Protein AF-A0A9P7A9N9-F1 (afdb_monomer)

Radius of gyration: 26.76 Å; Cα contacts (8 Å, |Δi|>4): 217; chains: 1; bounding box: 66×66×59 Å

Sequence (198 aa):
MVIVDKYGVHRLEVRCCDCPNAMSPDIQMFQHGFFLTSFNRPKTVMFPHLVPDRYRELMKVARQWRQLKTMKWYGFGHCSDTPNAGDLALFCPACPQPGINVFLSGDESLDDWKYTWSFVMDGNFKAKHLHPIKPFDEVWLSDGLGFMVGKERYKNHLAEAADTACTGIGGVACARHSCFVSHAMVDLQKGERQAEHL

InterPro domains:
  IPR041457 CxC2-like cysteine cluster, KDZ transposase-associated [PF18803] (1-46)

Structure (mmCIF, N/CA/C/O backbone):
data_AF-A0A9P7A9N9-F1
#
_entry.id   AF-A0A9P7A9N9-F1
#
loop_
_atom_site.group_PDB
_atom_site.id
_atom_site.type_symbol
_atom_site.label_atom_id
_atom_site.label_alt_id
_atom_site.label_comp_id
_atom_site.label_asym_id
_atom_site.label_entity_id
_atom_site.label_seq_id
_atom_site.pdbx_PDB_ins_code
_atom_site.Cartn_x
_atom_site.Cartn_y
_atom_site.Cartn_z
_atom_site.occupancy
_atom_site.B_iso_or_equiv
_atom_site.auth_seq_id
_atom_site.auth_comp_id
_atom_site.auth_asym_id
_atom_site.auth_atom_id
_atom_site.pdbx_PDB_model_num
ATOM 1 N N . MET A 1 1 ? 40.131 -15.437 -18.378 1.00 69.88 1 MET A N 1
ATOM 2 C CA . MET A 1 1 ? 38.977 -14.666 -17.870 1.00 69.88 1 MET A CA 1
ATOM 3 C C . MET A 1 1 ? 39.096 -13.213 -18.318 1.00 69.88 1 MET A C 1
ATOM 5 O O . MET A 1 1 ? 40.205 -12.694 -18.374 1.00 69.88 1 MET A O 1
ATOM 9 N N . VAL A 1 2 ? 37.987 -12.564 -18.683 1.00 70.69 2 VAL A N 1
ATOM 10 C CA . VAL A 1 2 ? 37.976 -11.109 -18.916 1.00 70.69 2 VAL A CA 1
ATOM 11 C C . VAL A 1 2 ? 37.625 -10.442 -17.592 1.00 70.69 2 VAL A C 1
ATOM 13 O O . VAL A 1 2 ? 36.547 -10.698 -17.063 1.00 70.69 2 VAL A O 1
ATOM 16 N N . ILE A 1 3 ? 38.538 -9.637 -17.053 1.00 69.62 3 ILE A N 1
ATOM 17 C CA . ILE A 1 3 ? 38.330 -8.854 -15.831 1.00 69.62 3 ILE A CA 1
ATOM 18 C C . ILE A 1 3 ? 38.150 -7.407 -16.253 1.00 69.62 3 ILE A C 1
ATOM 20 O O . ILE A 1 3 ? 38.917 -6.903 -17.070 1.00 69.62 3 ILE A O 1
ATOM 24 N N . VAL A 1 4 ? 37.134 -6.743 -15.719 1.00 66.00 4 VAL A N 1
ATOM 25 C CA . VAL A 1 4 ? 36.925 -5.322 -15.977 1.00 66.00 4 VAL A CA 1
ATOM 26 C C . VAL A 1 4 ? 36.910 -4.587 -14.652 1.00 66.00 4 VAL A C 1
ATOM 28 O O . VAL A 1 4 ? 36.175 -4.971 -13.744 1.00 66.00 4 VAL A O 1
ATOM 31 N N . ASP A 1 5 ? 37.731 -3.549 -14.551 1.00 67.44 5 ASP A N 1
ATOM 32 C CA . ASP A 1 5 ? 37.810 -2.670 -13.389 1.00 67.44 5 ASP A CA 1
ATOM 33 C C . ASP A 1 5 ? 37.715 -1.194 -13.817 1.00 67.44 5 ASP A C 1
ATOM 35 O O . ASP A 1 5 ? 37.449 -0.878 -14.978 1.00 67.44 5 ASP A O 1
ATOM 39 N N . LYS A 1 6 ? 37.926 -0.267 -12.873 1.00 62.56 6 LYS A N 1
ATOM 40 C CA . LYS A 1 6 ? 37.892 1.181 -13.146 1.00 62.56 6 LYS A CA 1
ATOM 41 C C . LYS A 1 6 ? 38.995 1.671 -14.099 1.00 62.56 6 LYS A C 1
ATOM 43 O O . LYS A 1 6 ? 38.935 2.817 -14.532 1.00 62.56 6 LYS A O 1
ATOM 48 N N . TYR A 1 7 ? 39.999 0.846 -14.392 1.00 69.25 7 TYR A N 1
ATOM 49 C CA . TYR A 1 7 ? 41.138 1.183 -15.243 1.00 69.25 7 TYR A CA 1
ATOM 50 C C . TYR A 1 7 ? 41.041 0.573 -16.646 1.00 69.25 7 TYR A C 1
ATOM 52 O O . TYR A 1 7 ? 41.806 0.967 -17.525 1.00 69.25 7 TYR A O 1
ATOM 60 N N . GLY A 1 8 ? 40.102 -0.348 -16.889 1.00 64.44 8 GLY A N 1
ATOM 61 C CA . GLY A 1 8 ? 39.820 -0.865 -18.226 1.00 64.44 8 GLY A CA 1
ATOM 62 C C . GLY A 1 8 ? 39.477 -2.351 -18.266 1.00 64.44 8 GLY A C 1
ATOM 63 O O . GLY A 1 8 ? 39.100 -2.965 -17.269 1.00 64.44 8 GLY A O 1
ATOM 64 N N . VAL A 1 9 ? 39.577 -2.922 -19.471 1.00 74.19 9 VAL A N 1
ATOM 65 C CA . VAL A 1 9 ? 39.293 -4.335 -19.759 1.00 74.19 9 VAL A CA 1
ATOM 66 C C . VAL A 1 9 ? 40.604 -5.108 -19.859 1.00 74.19 9 VAL A C 1
ATOM 68 O O . VAL A 1 9 ? 41.400 -4.875 -20.767 1.00 74.19 9 VAL A O 1
ATOM 71 N N . HIS A 1 10 ? 40.784 -6.086 -18.978 1.00 74.12 10 HIS A N 1
ATOM 72 C CA . HIS A 1 10 ? 41.989 -6.902 -18.871 1.00 74.12 10 HIS A CA 1
ATOM 73 C C . HIS A 1 10 ? 41.684 -8.349 -19.252 1.00 74.12 10 HIS A C 1
ATOM 75 O O . HIS A 1 10 ? 40.704 -8.946 -18.797 1.00 74.12 10 HIS A O 1
ATOM 81 N N . ARG A 1 11 ? 42.531 -8.950 -20.089 1.00 76.62 11 ARG A N 1
ATOM 82 C CA . ARG A 1 11 ? 42.491 -10.393 -20.354 1.00 76.62 11 ARG A CA 1
ATOM 83 C C . ARG A 1 11 ? 43.544 -11.059 -19.489 1.00 76.62 11 ARG A C 1
ATOM 85 O O . ARG A 1 11 ? 44.729 -10.920 -19.759 1.00 76.62 11 ARG A O 1
ATOM 92 N N . LEU A 1 12 ? 43.094 -11.770 -18.462 1.00 77.81 12 LEU A N 1
ATOM 93 C CA . LEU A 1 12 ? 43.968 -12.450 -17.515 1.00 77.81 12 LEU A CA 1
ATOM 94 C C . LEU A 1 12 ? 43.706 -13.951 -17.562 1.00 77.81 12 LEU A C 1
ATOM 96 O O . LEU A 1 12 ? 42.556 -14.402 -17.614 1.00 77.81 12 LEU A O 1
ATOM 100 N N . GLU A 1 13 ? 44.773 -14.737 -17.563 1.00 78.50 13 GLU A N 1
ATOM 101 C CA . GLU A 1 13 ? 44.676 -16.174 -17.351 1.00 78.50 13 GLU A CA 1
ATOM 102 C C . GLU A 1 13 ? 44.435 -16.401 -15.855 1.00 78.50 13 GLU A C 1
ATOM 104 O O . GLU A 1 13 ? 45.299 -16.131 -15.027 1.00 78.50 13 GLU A O 1
ATOM 109 N N . VAL A 1 14 ? 43.223 -16.827 -15.502 1.00 78.31 14 VAL A N 1
ATOM 110 C CA . VAL A 1 14 ? 42.868 -17.171 -14.123 1.00 78.31 14 VAL A CA 1
ATOM 111 C C . VAL A 1 14 ? 42.877 -18.683 -14.045 1.00 78.31 14 VAL A C 1
ATOM 113 O O . VAL A 1 14 ? 42.114 -19.329 -14.764 1.00 78.31 14 VAL A O 1
ATOM 116 N N . ARG A 1 15 ? 43.751 -19.233 -13.202 1.00 83.56 15 ARG A N 1
ATOM 117 C CA . ARG A 1 15 ? 43.782 -20.663 -12.899 1.00 83.56 15 ARG A CA 1
ATOM 118 C C . ARG A 1 15 ? 43.017 -20.901 -11.611 1.00 83.56 15 ARG A C 1
ATOM 120 O O . ARG A 1 15 ? 43.380 -20.361 -10.570 1.00 83.56 15 ARG A O 1
ATOM 127 N N . CYS A 1 16 ? 41.948 -21.676 -11.708 1.00 84.75 16 CYS A N 1
ATOM 128 C CA . CYS A 1 16 ? 41.257 -22.193 -10.539 1.00 84.75 16 CYS A CA 1
ATOM 129 C C . CYS A 1 16 ? 42.045 -23.378 -9.965 1.00 84.75 16 CYS A C 1
ATOM 131 O O . CYS A 1 16 ? 42.883 -23.976 -10.636 1.00 84.75 16 CYS A O 1
ATOM 133 N N . CYS A 1 17 ? 41.806 -23.685 -8.698 1.00 90.69 17 CYS A N 1
ATOM 134 C CA . CYS A 1 17 ? 42.317 -24.881 -8.052 1.00 90.69 17 CYS A CA 1
ATOM 135 C C . CYS A 1 17 ? 41.627 -26.122 -8.638 1.00 90.69 17 CYS A C 1
ATOM 137 O O . CYS A 1 17 ? 40.398 -26.183 -8.643 1.00 90.69 17 CYS A O 1
ATOM 139 N N . ASP A 1 18 ? 42.424 -27.109 -9.058 1.00 89.31 18 ASP A N 1
ATOM 140 C CA . ASP A 1 18 ? 41.966 -28.381 -9.644 1.00 89.31 18 ASP A CA 1
ATOM 141 C C . ASP A 1 18 ? 42.136 -29.578 -8.682 1.00 89.31 18 ASP A C 1
ATOM 143 O O . ASP A 1 18 ? 42.174 -30.738 -9.094 1.00 89.31 18 ASP A O 1
ATOM 147 N N . CYS A 1 19 ? 42.289 -29.326 -7.378 1.00 94.69 19 CYS A N 1
ATOM 148 C CA . CYS A 1 19 ? 42.418 -30.392 -6.382 1.00 94.69 19 CYS A CA 1
ATOM 149 C C . CYS A 1 19 ? 41.142 -31.266 -6.313 1.00 94.69 19 CYS A C 1
ATOM 151 O O . CYS A 1 19 ? 40.049 -30.754 -6.547 1.00 94.69 19 CYS A O 1
ATOM 153 N N . PRO A 1 20 ? 41.227 -32.546 -5.888 1.00 89.94 20 PRO A N 1
ATOM 154 C CA . PRO A 1 20 ? 40.088 -33.480 -5.879 1.00 89.94 20 PRO A CA 1
ATOM 155 C C . PRO A 1 20 ? 38.842 -33.022 -5.099 1.00 89.94 20 PRO A C 1
ATOM 157 O O . PRO A 1 20 ? 37.742 -33.469 -5.397 1.00 89.94 20 PRO A O 1
ATOM 160 N N . ASN A 1 21 ? 39.010 -32.120 -4.125 1.00 90.31 21 ASN A N 1
ATOM 161 C CA . ASN A 1 21 ? 37.930 -31.527 -3.323 1.00 90.31 21 ASN A CA 1
ATOM 162 C C . ASN A 1 21 ? 37.789 -30.010 -3.548 1.00 90.31 21 ASN A C 1
ATOM 164 O O . ASN A 1 21 ? 37.251 -29.303 -2.694 1.00 90.31 21 ASN A O 1
ATOM 168 N N . ALA A 1 22 ? 38.334 -29.478 -4.644 1.00 89.38 22 ALA A N 1
ATOM 169 C CA . ALA A 1 22 ? 38.206 -28.062 -4.946 1.00 89.38 22 ALA A CA 1
ATOM 170 C C . ALA A 1 22 ? 36.739 -27.707 -5.228 1.00 89.38 22 ALA A C 1
ATOM 172 O O . ALA A 1 22 ? 35.998 -28.463 -5.856 1.00 89.38 22 ALA A O 1
ATOM 173 N N . MET A 1 23 ? 36.319 -26.534 -4.753 1.00 88.44 23 MET A N 1
ATOM 174 C CA . MET A 1 23 ? 35.004 -25.981 -5.083 1.00 88.44 23 MET A CA 1
ATOM 175 C C . MET A 1 23 ? 34.910 -25.702 -6.583 1.00 88.44 23 MET A C 1
ATOM 177 O O . MET A 1 23 ? 35.926 -25.568 -7.260 1.00 88.44 23 MET A O 1
ATOM 181 N N . SER A 1 24 ? 33.703 -25.585 -7.127 1.00 85.88 24 SER A N 1
ATOM 182 C CA . SER A 1 24 ? 33.549 -25.272 -8.545 1.00 85.88 24 SER A CA 1
ATOM 183 C C . SER A 1 24 ? 34.167 -23.897 -8.888 1.00 85.88 24 SER A C 1
ATOM 185 O O . SER A 1 24 ? 34.226 -23.015 -8.022 1.00 85.88 24 SER A O 1
ATOM 187 N N . PRO A 1 25 ? 34.662 -23.689 -10.126 1.00 81.94 25 PRO A N 1
ATOM 188 C CA . PRO A 1 25 ? 35.363 -22.461 -10.521 1.00 81.94 25 PRO A CA 1
ATOM 189 C C . PRO A 1 25 ? 34.607 -21.163 -10.206 1.00 81.94 25 PRO A C 1
ATOM 191 O O . PRO A 1 25 ? 35.214 -20.166 -9.825 1.00 81.94 25 PRO A O 1
ATOM 194 N N . ASP A 1 26 ? 33.282 -21.182 -10.317 1.00 75.25 26 ASP A N 1
ATOM 195 C CA . ASP A 1 26 ? 32.390 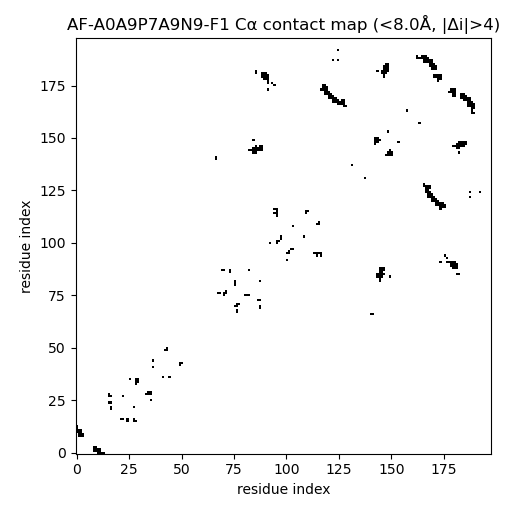-20.074 -9.986 1.00 75.25 26 ASP A CA 1
ATOM 196 C C . ASP A 1 26 ? 32.394 -19.717 -8.494 1.00 75.25 26 ASP A C 1
ATOM 198 O O . ASP A 1 26 ? 32.458 -18.536 -8.144 1.00 75.25 26 ASP A O 1
ATOM 202 N N . ILE A 1 27 ? 32.407 -20.722 -7.617 1.00 80.81 27 ILE A N 1
ATOM 203 C CA . ILE A 1 27 ? 32.489 -20.533 -6.164 1.00 80.81 27 ILE A CA 1
ATOM 204 C C . ILE A 1 27 ? 33.885 -20.045 -5.769 1.00 80.81 27 ILE A C 1
ATOM 206 O O . ILE A 1 27 ? 34.002 -19.132 -4.950 1.00 80.81 27 ILE A O 1
ATOM 210 N N . GLN A 1 28 ? 34.940 -20.599 -6.378 1.00 85.12 28 GLN A N 1
ATOM 211 C CA . GLN A 1 28 ? 36.312 -20.136 -6.150 1.00 85.12 28 GLN A CA 1
ATOM 212 C C . GLN A 1 28 ? 36.464 -18.654 -6.532 1.00 85.12 28 GLN A C 1
ATOM 214 O O . GLN A 1 28 ? 36.984 -17.858 -5.753 1.00 85.12 28 GLN A O 1
ATOM 219 N N . MET A 1 29 ? 35.953 -18.252 -7.700 1.00 79.75 29 MET A N 1
ATOM 220 C CA . MET A 1 29 ? 35.950 -16.850 -8.133 1.00 79.75 29 MET A CA 1
ATOM 221 C C . MET A 1 29 ? 35.175 -15.957 -7.158 1.00 79.75 29 MET A C 1
ATOM 223 O O . MET A 1 29 ? 35.693 -14.916 -6.748 1.00 79.75 29 MET A O 1
ATOM 227 N N . PHE A 1 30 ? 33.986 -16.386 -6.725 1.00 78.31 30 PHE A N 1
ATOM 228 C CA . PHE A 1 30 ? 33.167 -15.635 -5.774 1.00 78.31 30 PHE A CA 1
ATOM 229 C C . PHE A 1 30 ? 33.876 -15.418 -4.428 1.00 78.31 30 PHE A C 1
ATOM 231 O O . PHE A 1 30 ? 33.892 -14.299 -3.915 1.00 78.31 30 PHE A O 1
ATOM 238 N N . GLN A 1 31 ? 34.520 -16.452 -3.877 1.00 80.69 31 GLN A N 1
ATOM 239 C CA . GLN A 1 31 ? 35.291 -16.346 -2.631 1.00 80.69 31 GLN A CA 1
ATOM 240 C C . GLN A 1 31 ? 36.488 -15.399 -2.744 1.00 80.69 31 GLN A C 1
ATOM 242 O O . GLN A 1 31 ? 36.830 -14.723 -1.776 1.00 80.69 31 GLN A O 1
ATOM 247 N N . HIS A 1 32 ? 37.091 -15.304 -3.928 1.00 76.56 32 HIS A N 1
ATOM 248 C CA . HIS A 1 32 ? 38.167 -14.357 -4.216 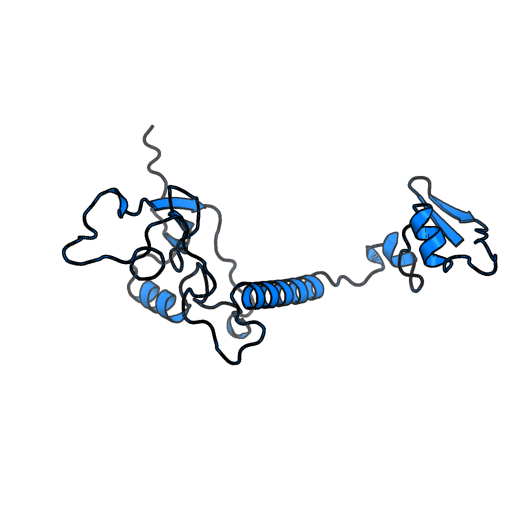1.00 76.56 32 HIS A CA 1
ATOM 249 C C . HIS A 1 32 ? 37.666 -12.946 -4.578 1.00 76.56 32 HIS A C 1
ATOM 251 O O . HIS A 1 32 ? 38.445 -12.118 -5.046 1.00 76.56 32 HIS A O 1
ATOM 257 N N . GLY A 1 33 ? 36.380 -12.648 -4.354 1.00 68.50 33 GLY A N 1
ATOM 258 C CA . GLY A 1 33 ? 35.791 -11.331 -4.607 1.00 68.50 33 GLY A CA 1
ATOM 259 C C . GLY A 1 33 ? 35.528 -11.038 -6.086 1.00 68.50 33 GLY A C 1
ATOM 260 O O . GLY A 1 33 ? 35.196 -9.904 -6.438 1.00 68.50 33 GLY A O 1
ATOM 261 N N . PHE A 1 34 ? 35.647 -12.040 -6.962 1.00 71.31 34 PHE A N 1
ATOM 262 C CA . PHE A 1 34 ? 35.255 -11.927 -8.362 1.00 71.31 34 PHE A CA 1
ATOM 263 C C . PHE A 1 34 ? 33.777 -12.280 -8.510 1.00 71.31 34 PHE A C 1
ATOM 265 O O . PHE A 1 34 ? 33.372 -13.442 -8.494 1.00 71.31 34 PHE A O 1
ATOM 272 N N . PHE A 1 35 ? 32.952 -11.252 -8.680 1.00 62.34 35 PHE A N 1
ATOM 273 C CA . PHE A 1 35 ? 31.526 -11.423 -8.915 1.00 62.34 35 PHE A CA 1
ATOM 274 C C . PHE A 1 35 ? 31.279 -11.792 -10.375 1.00 62.34 35 PHE A C 1
ATOM 276 O O . PHE A 1 35 ? 31.565 -11.017 -11.293 1.00 62.34 35 PHE A O 1
ATOM 283 N N . LEU A 1 36 ? 30.729 -12.984 -10.591 1.00 56.00 36 LEU A N 1
ATOM 284 C CA . LEU A 1 36 ? 30.343 -13.441 -11.916 1.00 56.00 36 LEU A CA 1
ATOM 285 C C . LEU A 1 36 ? 29.217 -12.569 -12.465 1.00 56.00 36 LEU A C 1
ATOM 287 O O . LEU A 1 36 ? 28.065 -12.646 -12.041 1.00 56.00 36 LEU A O 1
ATOM 291 N N . THR A 1 37 ? 29.551 -11.750 -13.454 1.00 56.47 37 THR A N 1
ATOM 292 C CA . THR A 1 37 ? 28.556 -11.188 -14.365 1.00 56.47 37 THR A CA 1
ATOM 293 C C . THR A 1 37 ? 28.289 -12.205 -15.472 1.00 56.47 37 THR A C 1
ATOM 295 O O . THR A 1 37 ? 29.177 -12.970 -15.842 1.00 56.47 37 THR A O 1
ATOM 298 N N . SER A 1 38 ? 27.042 -12.284 -15.955 1.00 52.91 38 SER A N 1
ATOM 299 C CA . SER A 1 38 ? 26.575 -13.414 -16.773 1.00 52.91 38 SER A CA 1
ATOM 300 C C . SER A 1 38 ? 27.543 -13.770 -17.914 1.00 52.91 38 SER A C 1
ATOM 302 O O . SER A 1 38 ? 27.826 -12.932 -18.775 1.00 52.91 38 SER A O 1
ATOM 304 N N . PHE A 1 39 ? 27.986 -15.029 -17.958 1.00 50.88 39 PHE A N 1
ATOM 305 C CA . PHE A 1 39 ? 28.943 -15.550 -18.944 1.00 50.88 39 PHE A CA 1
ATOM 306 C C . PHE A 1 39 ? 28.489 -15.405 -20.404 1.00 50.88 39 PHE A C 1
ATOM 308 O O . PHE A 1 39 ? 29.312 -15.395 -21.315 1.00 50.88 39 PHE A O 1
ATOM 315 N N . ASN A 1 40 ? 27.182 -15.263 -20.642 1.00 50.56 40 ASN A N 1
ATOM 316 C CA . ASN A 1 40 ? 26.621 -15.296 -21.989 1.00 50.56 40 ASN A CA 1
ATOM 317 C C . ASN A 1 40 ? 26.806 -13.987 -22.771 1.00 50.56 40 ASN A C 1
ATOM 319 O O . ASN A 1 40 ? 26.859 -14.031 -24.000 1.00 50.56 40 ASN A O 1
ATOM 323 N N . ARG A 1 41 ? 26.876 -12.816 -22.110 1.00 51.91 41 ARG A N 1
ATOM 324 C CA . ARG A 1 41 ? 26.954 -11.504 -22.795 1.00 51.91 41 ARG A CA 1
ATOM 325 C C . ARG A 1 41 ? 27.692 -10.425 -21.978 1.00 51.91 41 ARG A C 1
ATOM 327 O O . ARG A 1 41 ? 27.077 -9.449 -21.566 1.00 51.91 41 ARG A O 1
ATOM 334 N N . PRO A 1 42 ? 29.023 -10.497 -21.820 1.00 50.16 42 PRO A N 1
ATOM 335 C CA . PRO A 1 42 ? 29.798 -9.517 -21.041 1.00 50.16 42 PRO A CA 1
ATOM 336 C C . PRO A 1 42 ? 29.697 -8.061 -21.550 1.00 50.16 42 PRO A C 1
ATOM 338 O O . PRO A 1 42 ? 29.943 -7.122 -20.797 1.00 50.16 42 PRO A O 1
ATOM 341 N N . LYS A 1 43 ? 29.279 -7.842 -22.810 1.00 44.09 43 LYS A N 1
ATOM 342 C CA . LYS A 1 43 ? 29.046 -6.499 -23.380 1.00 44.09 43 LYS A CA 1
ATOM 343 C C . LYS A 1 43 ? 27.924 -5.718 -22.680 1.00 44.09 43 LYS A C 1
ATOM 345 O O . LYS A 1 43 ? 27.934 -4.494 -22.734 1.00 44.09 43 LYS A O 1
ATOM 350 N N . THR A 1 44 ? 26.975 -6.388 -22.024 1.00 51.25 44 THR A N 1
ATOM 351 C CA . THR A 1 44 ? 25.804 -5.729 -21.418 1.00 51.25 44 THR A CA 1
ATOM 352 C C . THR A 1 44 ? 26.121 -4.994 -20.116 1.00 51.25 44 THR A C 1
ATOM 354 O O . THR A 1 44 ? 25.339 -4.150 -19.697 1.00 51.25 44 THR A O 1
ATOM 357 N N . VAL A 1 45 ? 27.257 -5.298 -19.478 1.00 52.97 45 VAL A N 1
ATOM 358 C CA . VAL A 1 45 ? 27.700 -4.645 -18.232 1.00 52.97 45 VAL A CA 1
ATOM 359 C C . VAL A 1 45 ? 28.376 -3.301 -18.517 1.00 52.97 45 VAL A C 1
ATOM 361 O O . VAL A 1 45 ? 28.213 -2.356 -17.757 1.00 52.97 45 VAL A O 1
ATOM 364 N N . MET A 1 46 ? 29.113 -3.208 -19.628 1.00 48.75 46 MET A N 1
ATOM 365 C CA . MET A 1 46 ? 29.941 -2.039 -19.965 1.00 48.75 46 MET A CA 1
ATOM 366 C C . MET A 1 46 ? 29.278 -1.083 -20.956 1.00 48.75 46 MET A C 1
ATOM 368 O O . MET A 1 46 ? 29.638 0.087 -21.031 1.00 48.75 46 MET A O 1
ATOM 372 N N . PHE A 1 47 ? 28.290 -1.567 -21.707 1.00 61.50 47 PHE A N 1
ATOM 373 C CA . PHE A 1 47 ? 27.587 -0.782 -22.713 1.00 61.50 47 PHE A CA 1
ATOM 374 C C . PHE A 1 47 ? 26.075 -0.904 -22.493 1.00 61.50 47 PHE A C 1
ATOM 376 O O . PHE A 1 47 ? 25.404 -1.626 -23.232 1.00 61.50 47 PHE A O 1
ATOM 383 N N . PRO A 1 48 ? 25.512 -0.214 -21.481 1.00 59.53 48 PRO A N 1
ATOM 384 C CA . PRO A 1 48 ? 24.078 -0.276 -21.188 1.00 59.53 48 PRO A CA 1
ATOM 385 C C . PRO A 1 48 ? 23.206 0.126 -22.389 1.00 59.53 48 PRO A C 1
ATOM 387 O O . PRO A 1 48 ? 22.101 -0.378 -22.530 1.00 59.53 48 PRO A O 1
ATOM 390 N N . HIS A 1 49 ? 23.729 0.942 -23.311 1.00 67.06 49 HIS A N 1
ATOM 391 C CA . HIS A 1 49 ? 23.066 1.310 -24.568 1.00 67.06 49 HIS A CA 1
ATOM 392 C C . HIS A 1 49 ? 22.989 0.176 -25.610 1.00 67.06 49 HIS A C 1
ATOM 394 O O . HIS A 1 49 ? 22.200 0.265 -26.545 1.00 67.06 49 HIS A O 1
ATOM 400 N N . LEU A 1 50 ? 23.805 -0.879 -25.485 1.00 65.69 50 LEU A N 1
ATOM 401 C CA . LEU A 1 50 ? 23.735 -2.075 -26.338 1.00 65.69 50 LEU A CA 1
ATOM 402 C C . LEU A 1 50 ? 22.743 -3.115 -25.802 1.00 65.69 50 LEU A C 1
ATOM 404 O O . LEU A 1 50 ? 22.489 -4.127 -26.459 1.00 65.69 50 LEU A O 1
ATOM 408 N N . VAL A 1 51 ? 22.206 -2.895 -24.601 1.00 68.38 51 VAL A N 1
ATOM 409 C CA . VAL A 1 51 ? 21.160 -3.728 -24.016 1.00 68.38 51 VAL A CA 1
ATOM 410 C C . VAL A 1 51 ? 19.818 -3.122 -24.407 1.00 68.38 51 VAL A C 1
ATOM 412 O O . VAL A 1 51 ? 19.623 -1.925 -24.199 1.00 68.38 51 VAL A O 1
ATOM 415 N N . PRO A 1 52 ? 18.873 -3.908 -24.951 1.00 77.06 52 PRO A N 1
ATOM 416 C CA . PRO A 1 52 ? 17.507 -3.433 -25.100 1.00 77.06 52 PRO A CA 1
ATOM 417 C C . PRO A 1 52 ? 16.993 -2.923 -23.751 1.00 77.06 52 PRO A C 1
ATOM 419 O O . PRO A 1 52 ? 17.131 -3.620 -22.744 1.00 77.06 52 PRO A O 1
ATOM 422 N N . ASP A 1 53 ? 16.410 -1.726 -23.722 1.00 79.12 53 ASP A N 1
ATOM 423 C CA . ASP A 1 53 ? 15.783 -1.212 -22.508 1.00 79.12 53 ASP A CA 1
ATOM 424 C C . ASP A 1 53 ? 14.602 -2.118 -22.130 1.00 79.12 53 ASP A C 1
ATOM 426 O O . ASP A 1 53 ? 13.624 -2.244 -22.869 1.00 79.12 53 ASP A O 1
ATOM 430 N N . ARG A 1 54 ? 14.728 -2.788 -20.980 1.00 82.94 54 ARG A N 1
ATOM 431 C CA . ARG A 1 54 ? 13.704 -3.667 -20.393 1.00 82.94 54 ARG A CA 1
ATOM 432 C C . ARG A 1 54 ? 13.140 -3.105 -19.094 1.00 82.94 54 ARG A C 1
ATOM 434 O O . ARG A 1 54 ? 12.540 -3.842 -18.308 1.00 82.94 54 ARG A O 1
ATOM 441 N N . TYR A 1 55 ? 13.347 -1.815 -18.831 1.00 82.00 55 TYR A N 1
ATOM 442 C CA . TYR A 1 55 ? 12.901 -1.161 -17.606 1.00 82.00 55 TYR A CA 1
ATOM 443 C C . TYR A 1 55 ? 11.391 -1.315 -17.402 1.00 82.00 55 TYR A C 1
ATOM 445 O O . TYR A 1 55 ? 10.937 -1.602 -16.296 1.00 82.00 55 TYR A O 1
ATOM 453 N N . ARG A 1 56 ? 10.593 -1.196 -18.472 1.00 85.25 56 ARG A N 1
ATOM 454 C CA . ARG A 1 56 ? 9.129 -1.341 -18.395 1.00 85.25 56 ARG A CA 1
ATOM 455 C C . ARG A 1 56 ? 8.714 -2.748 -17.975 1.00 85.25 56 ARG A C 1
ATOM 457 O O . ARG A 1 56 ? 7.828 -2.898 -17.135 1.00 85.25 56 ARG A O 1
ATOM 464 N N . GLU A 1 57 ? 9.338 -3.770 -18.540 1.00 89.62 57 GLU A N 1
ATOM 465 C CA . GLU A 1 57 ? 9.103 -5.173 -18.213 1.00 89.62 57 GLU A CA 1
ATOM 466 C C . GLU A 1 57 ? 9.542 -5.472 -16.781 1.00 89.62 57 GLU A C 1
ATOM 468 O O . GLU A 1 57 ? 8.780 -6.077 -16.027 1.00 89.62 57 GLU A O 1
ATOM 473 N N . LEU A 1 58 ? 10.711 -4.969 -16.374 1.00 89.19 58 LEU A N 1
ATOM 474 C CA . LEU A 1 58 ? 11.197 -5.092 -15.003 1.00 89.19 58 LEU A CA 1
ATOM 475 C C . LEU A 1 58 ? 10.233 -4.434 -14.009 1.00 89.19 58 LEU A C 1
ATOM 477 O O . LEU A 1 58 ? 9.893 -5.039 -12.996 1.00 89.19 58 LEU A O 1
ATOM 481 N N . MET A 1 59 ? 9.731 -3.235 -14.312 1.00 89.62 59 MET A N 1
ATOM 482 C CA . MET A 1 59 ? 8.757 -2.544 -13.466 1.00 89.62 59 MET A CA 1
ATOM 483 C C . MET A 1 59 ? 7.425 -3.296 -13.377 1.00 89.62 59 MET A C 1
ATOM 485 O O . MET A 1 59 ? 6.826 -3.331 -12.301 1.00 89.62 59 MET A O 1
ATOM 489 N N . LYS A 1 60 ? 6.965 -3.937 -14.461 1.00 90.94 60 LYS A N 1
ATOM 490 C CA . LYS A 1 60 ? 5.774 -4.806 -14.432 1.00 90.94 60 LYS A CA 1
ATOM 491 C C . LYS A 1 60 ? 5.985 -6.019 -13.525 1.00 90.94 60 LYS A C 1
ATOM 493 O O . LYS A 1 60 ? 5.160 -6.259 -12.645 1.00 90.94 60 LYS A O 1
ATOM 498 N N . VAL A 1 61 ? 7.096 -6.738 -13.693 1.00 94.62 61 VAL A N 1
ATOM 499 C CA . VAL A 1 61 ? 7.428 -7.914 -12.869 1.00 94.62 61 VAL A CA 1
ATOM 500 C C . VAL A 1 61 ? 7.614 -7.515 -11.405 1.00 94.62 61 VAL A C 1
ATOM 502 O O . VAL A 1 61 ? 7.068 -8.168 -10.522 1.00 94.62 61 VAL A O 1
ATOM 505 N N . ALA A 1 62 ? 8.297 -6.402 -11.129 1.00 94.88 62 ALA A N 1
ATOM 506 C CA . ALA A 1 62 ? 8.479 -5.894 -9.773 1.00 94.88 62 ALA A CA 1
ATOM 507 C C . ALA A 1 62 ? 7.142 -5.546 -9.097 1.00 94.88 62 ALA A C 1
ATOM 509 O O . ALA A 1 62 ? 6.970 -5.829 -7.912 1.00 94.88 62 ALA A O 1
ATOM 510 N N . ARG A 1 63 ? 6.181 -4.963 -9.830 1.00 93.50 63 ARG A N 1
ATOM 511 C CA . ARG A 1 63 ? 4.826 -4.695 -9.313 1.00 93.50 63 ARG A CA 1
ATOM 512 C C . ARG A 1 63 ? 4.081 -5.987 -8.971 1.00 93.50 63 ARG A C 1
ATOM 514 O O . ARG A 1 63 ? 3.565 -6.098 -7.863 1.00 93.50 63 ARG A O 1
ATOM 521 N N . GLN A 1 64 ? 4.073 -6.967 -9.877 1.00 93.75 64 GLN A N 1
ATOM 522 C CA . GLN A 1 64 ? 3.438 -8.272 -9.637 1.00 93.75 64 GLN A CA 1
ATOM 523 C C . GLN A 1 64 ? 4.090 -9.009 -8.461 1.00 93.75 64 GLN A C 1
ATOM 525 O O . GLN A 1 64 ? 3.397 -9.518 -7.586 1.00 93.75 64 GLN A O 1
ATOM 530 N N . TRP A 1 65 ? 5.421 -8.994 -8.382 1.00 94.94 65 TRP A N 1
ATOM 531 C CA . TRP A 1 65 ? 6.164 -9.568 -7.264 1.00 94.94 65 TRP A CA 1
ATOM 532 C C . TRP A 1 65 ? 5.784 -8.926 -5.928 1.00 94.94 65 TRP A C 1
ATOM 534 O O . TRP A 1 65 ? 5.516 -9.643 -4.966 1.00 94.94 65 TRP A O 1
ATOM 544 N N . ARG A 1 66 ? 5.711 -7.588 -5.856 1.00 94.94 66 ARG A N 1
ATOM 545 C CA . ARG A 1 66 ? 5.264 -6.889 -4.638 1.00 94.94 66 ARG A CA 1
ATOM 546 C C . ARG A 1 66 ? 3.846 -7.293 -4.249 1.00 94.94 66 ARG A C 1
ATOM 548 O O . ARG A 1 66 ? 3.633 -7.577 -3.080 1.00 94.94 66 ARG A O 1
ATOM 555 N N . GLN A 1 67 ? 2.924 -7.398 -5.209 1.00 92.50 67 GLN A N 1
ATOM 556 C CA . GLN A 1 67 ? 1.563 -7.866 -4.936 1.00 92.50 67 GLN A CA 1
ATOM 557 C C . GLN A 1 67 ? 1.565 -9.274 -4.332 1.00 92.50 67 GLN A C 1
ATOM 559 O O . GLN A 1 67 ? 0.964 -9.491 -3.285 1.00 92.50 67 GLN A O 1
ATOM 564 N N . LEU A 1 68 ? 2.284 -10.220 -4.942 1.00 92.94 68 LEU A N 1
ATOM 565 C CA . LEU A 1 68 ? 2.388 -11.593 -4.434 1.00 92.94 68 LEU A CA 1
ATOM 566 C C . LEU A 1 68 ? 3.022 -11.641 -3.040 1.00 92.94 68 LEU A C 1
ATOM 568 O O . LEU A 1 68 ? 2.588 -12.409 -2.182 1.00 92.94 68 LEU A O 1
ATOM 572 N N . LYS A 1 69 ? 4.035 -10.805 -2.790 1.00 94.56 69 LYS A N 1
ATOM 573 C CA . LYS A 1 69 ? 4.656 -10.667 -1.469 1.00 94.56 69 LYS A CA 1
ATOM 574 C C . LYS A 1 69 ? 3.674 -10.128 -0.435 1.00 94.56 69 LYS A C 1
ATOM 576 O O . LYS A 1 69 ? 3.650 -10.682 0.660 1.00 94.56 69 LYS A O 1
ATOM 581 N N . THR A 1 70 ? 2.876 -9.118 -0.780 1.00 93.06 70 THR A N 1
ATOM 582 C CA . THR A 1 70 ? 1.803 -8.599 0.077 1.00 93.06 70 THR A CA 1
ATOM 583 C C . THR A 1 70 ? 0.791 -9.701 0.373 1.00 93.06 70 THR A C 1
ATOM 585 O O . THR A 1 70 ? 0.623 -10.054 1.532 1.00 93.06 70 THR A O 1
ATOM 588 N N . MET A 1 71 ? 0.218 -10.341 -0.649 1.00 92.94 71 MET A N 1
ATOM 589 C CA . MET A 1 71 ? -0.742 -11.442 -0.475 1.00 92.94 71 MET A CA 1
ATOM 590 C C . MET A 1 71 ? -0.187 -12.543 0.434 1.00 92.94 71 MET A C 1
ATOM 592 O O . MET A 1 71 ? -0.852 -12.962 1.374 1.00 92.94 71 MET A O 1
ATOM 596 N N . LYS A 1 72 ? 1.068 -12.962 0.221 1.00 93.56 72 LYS A N 1
ATOM 597 C CA . LYS A 1 72 ? 1.736 -13.945 1.085 1.00 93.56 72 LYS A CA 1
ATOM 598 C C . LYS A 1 72 ? 1.864 -13.462 2.531 1.00 93.56 72 LYS A C 1
ATOM 600 O O . LYS A 1 72 ? 1.658 -14.254 3.442 1.00 93.56 72 LYS A O 1
ATOM 605 N N . TRP A 1 73 ? 2.253 -12.207 2.742 1.00 92.62 73 TRP A N 1
ATOM 606 C CA . TRP A 1 73 ? 2.487 -11.662 4.081 1.00 92.62 73 TRP A CA 1
ATOM 607 C C . TRP A 1 73 ? 1.197 -11.559 4.902 1.00 92.62 73 TRP A C 1
ATOM 609 O O . TRP A 1 73 ? 1.223 -11.825 6.097 1.00 92.62 73 TRP A O 1
ATOM 619 N N . TYR A 1 74 ? 0.077 -11.279 4.237 1.00 92.19 74 TYR A N 1
ATOM 620 C CA . TYR A 1 74 ? -1.260 -11.235 4.833 1.00 92.19 74 TYR A CA 1
ATOM 621 C C . TYR A 1 74 ? -1.973 -12.598 4.871 1.00 92.19 74 TYR A C 1
ATOM 623 O O . TYR A 1 74 ? -3.134 -12.677 5.247 1.00 92.19 74 TYR A O 1
ATOM 631 N N . GLY A 1 75 ? -1.296 -13.683 4.484 1.00 92.69 75 GLY A N 1
ATOM 632 C CA . GLY A 1 75 ? -1.846 -15.038 4.559 1.00 92.69 75 GLY A CA 1
ATOM 633 C C . GLY A 1 75 ? -2.657 -15.490 3.342 1.00 92.69 75 GLY A C 1
ATOM 634 O O . GLY A 1 75 ? -2.991 -16.659 3.261 1.00 92.69 75 GLY A O 1
ATOM 635 N N . PHE A 1 76 ? -2.876 -14.649 2.332 1.00 92.69 76 PHE A N 1
ATOM 636 C CA . PHE A 1 76 ? -3.632 -14.985 1.112 1.00 92.69 76 PHE A CA 1
ATOM 637 C C . PHE A 1 76 ? -2.788 -15.640 0.001 1.00 92.69 76 PHE A C 1
ATOM 639 O O . PHE A 1 76 ? -3.219 -15.754 -1.142 1.00 92.69 76 PHE A O 1
ATOM 646 N N . GLY A 1 77 ? -1.543 -16.034 0.287 1.00 87.38 77 GLY A N 1
ATOM 647 C CA . GLY A 1 77 ? -0.630 -16.590 -0.724 1.00 87.38 77 GLY A CA 1
ATOM 648 C C . GLY A 1 77 ? -0.859 -18.067 -1.073 1.00 87.38 77 GLY A C 1
ATOM 649 O O . GLY A 1 77 ? -0.402 -18.513 -2.123 1.00 87.38 77 GLY A O 1
ATOM 650 N N . HIS A 1 78 ? -1.516 -18.826 -0.190 1.00 84.44 78 HIS A N 1
ATOM 651 C CA . HIS A 1 78 ? -1.708 -20.281 -0.314 1.00 84.44 78 HIS A CA 1
ATOM 652 C C . HIS A 1 78 ? -3.160 -20.729 -0.075 1.00 84.44 78 HIS A C 1
ATOM 654 O O . HIS A 1 78 ? -3.441 -21.924 -0.104 1.00 84.44 78 HIS A O 1
ATOM 660 N N . CYS A 1 79 ? -4.066 -19.781 0.160 1.00 80.75 79 CYS A N 1
ATOM 661 C CA . CYS A 1 79 ? -5.480 -20.023 0.427 1.00 80.75 79 CYS A CA 1
ATOM 662 C C . CYS A 1 79 ? -6.284 -19.792 -0.857 1.00 80.75 79 CYS A C 1
ATOM 664 O O . CYS A 1 79 ? -5.885 -18.989 -1.699 1.00 80.75 79 CYS A O 1
ATOM 666 N N . SER A 1 80 ? -7.431 -20.456 -0.996 1.00 84.19 80 SER A N 1
ATOM 667 C CA . SER A 1 80 ? -8.427 -20.105 -2.022 1.00 84.19 80 SER A CA 1
ATOM 668 C C . SER A 1 80 ? -9.171 -18.806 -1.704 1.00 84.19 80 SER A C 1
ATOM 670 O O . SER A 1 80 ? -9.888 -18.289 -2.557 1.00 84.19 80 SER A O 1
ATOM 672 N N . ASP A 1 81 ? -9.019 -18.304 -0.480 1.00 87.56 81 ASP A N 1
ATOM 673 C CA . ASP A 1 81 ? -9.714 -17.124 0.008 1.00 87.56 81 ASP A CA 1
ATOM 674 C C . ASP A 1 81 ? -9.183 -15.854 -0.650 1.00 87.56 81 ASP A C 1
ATOM 676 O O . ASP A 1 81 ? -7.979 -15.674 -0.861 1.00 87.56 81 ASP A O 1
ATOM 680 N N . THR A 1 82 ? -10.101 -14.942 -0.941 1.00 88.94 82 THR A N 1
ATOM 681 C CA . THR A 1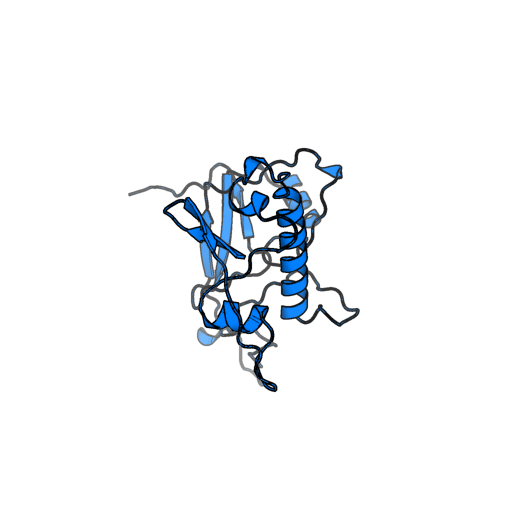 82 ? -9.788 -13.611 -1.452 1.00 88.94 82 THR A CA 1
ATOM 682 C C . THR A 1 82 ? -9.876 -12.585 -0.325 1.00 88.94 82 THR A C 1
ATOM 684 O O . THR A 1 82 ? -10.838 -12.639 0.443 1.00 88.94 82 THR A O 1
ATOM 687 N N . PRO A 1 83 ? -8.929 -11.636 -0.231 1.00 93.38 83 PRO A N 1
ATOM 688 C CA . PRO A 1 83 ? -8.979 -10.571 0.766 1.00 93.38 83 PRO A CA 1
ATOM 689 C C . PRO A 1 83 ? -10.222 -9.701 0.580 1.00 93.38 83 PRO A C 1
ATOM 691 O O . PRO A 1 83 ? -10.589 -9.359 -0.549 1.00 93.38 83 PRO A O 1
ATOM 694 N N . ASN A 1 84 ? -10.832 -9.304 1.692 1.00 92.31 84 ASN A N 1
ATOM 695 C CA . ASN A 1 84 ? -11.880 -8.295 1.715 1.00 92.31 84 ASN A CA 1
ATOM 696 C C . ASN A 1 84 ? -11.277 -6.886 1.640 1.00 92.31 84 ASN A C 1
ATOM 698 O O . ASN A 1 84 ? -10.059 -6.675 1.622 1.00 92.31 84 ASN A O 1
ATOM 702 N N . ALA A 1 85 ? -12.155 -5.887 1.586 1.00 92.56 85 ALA A N 1
ATOM 703 C CA . ALA A 1 85 ? -11.748 -4.495 1.555 1.00 92.56 85 ALA A CA 1
ATOM 704 C C . ALA A 1 85 ? -10.955 -4.133 2.824 1.00 92.56 85 ALA A C 1
ATOM 706 O O . ALA A 1 85 ? -11.493 -4.163 3.925 1.00 92.56 85 ALA A O 1
ATOM 707 N N . GLY A 1 86 ? -9.699 -3.720 2.647 1.00 92.69 86 GLY A N 1
ATOM 708 C CA . GLY A 1 86 ? -8.810 -3.292 3.731 1.00 92.69 86 GLY A CA 1
ATOM 709 C C . GLY A 1 86 ? -7.980 -4.415 4.360 1.00 92.69 86 GLY A C 1
ATOM 710 O O . GLY A 1 86 ? -7.062 -4.111 5.117 1.00 92.69 86 GLY A O 1
ATOM 711 N N . ASP A 1 87 ? -8.212 -5.681 3.999 1.00 92.38 87 ASP A N 1
ATOM 712 C CA . ASP A 1 87 ? -7.526 -6.836 4.603 1.00 92.38 87 ASP A CA 1
ATOM 713 C C . ASP A 1 87 ? -6.011 -6.862 4.334 1.00 92.38 87 ASP A C 1
ATOM 715 O O . ASP A 1 87 ? -5.264 -7.507 5.064 1.00 92.38 87 ASP A O 1
ATOM 719 N N . LEU A 1 88 ? -5.527 -6.148 3.310 1.00 93.31 88 LEU A N 1
ATOM 720 C CA . LEU A 1 88 ? -4.099 -5.978 3.006 1.00 93.31 88 LEU A CA 1
ATOM 721 C C . LEU A 1 88 ? -3.486 -4.731 3.672 1.00 93.31 88 LEU A C 1
ATOM 723 O O . LEU A 1 88 ? -2.430 -4.250 3.239 1.00 93.31 88 LEU A O 1
ATOM 727 N N . ALA A 1 89 ? -4.133 -4.194 4.708 1.00 92.06 89 ALA A N 1
ATOM 728 C CA . ALA A 1 89 ? -3.634 -3.115 5.551 1.00 92.06 89 ALA A CA 1
ATOM 729 C C . ALA A 1 89 ? -3.802 -3.472 7.038 1.00 92.06 89 ALA A C 1
ATOM 731 O O . ALA A 1 89 ? -4.885 -3.354 7.602 1.00 92.06 89 ALA A O 1
ATOM 732 N N . LEU A 1 90 ? -2.710 -3.875 7.700 1.00 84.75 90 LEU A N 1
ATOM 733 C CA . LEU A 1 90 ? -2.724 -4.080 9.149 1.00 84.75 90 LEU A CA 1
ATOM 734 C C . LEU A 1 90 ? -2.887 -2.735 9.857 1.00 84.75 90 LEU A C 1
ATOM 736 O O . LEU A 1 90 ? -1.981 -1.895 9.830 1.00 84.75 90 LEU A O 1
ATOM 740 N N . PHE A 1 91 ? -4.017 -2.557 10.539 1.00 85.75 91 PHE A N 1
ATOM 741 C CA . PHE A 1 91 ? -4.151 -1.472 11.498 1.00 85.75 91 PHE A CA 1
ATOM 742 C C . PHE A 1 91 ? -3.283 -1.733 12.742 1.00 85.75 91 PHE A C 1
ATOM 744 O O . PHE A 1 91 ? -2.817 -2.848 12.981 1.00 85.75 91 PHE A O 1
ATOM 751 N N . CYS A 1 92 ? -3.018 -0.682 13.523 1.00 91.62 92 CYS A N 1
ATOM 752 C CA . CYS A 1 92 ? -2.022 -0.695 14.589 1.00 91.62 92 CYS A CA 1
ATOM 753 C C . CYS A 1 92 ? -2.243 -1.842 15.603 1.00 91.62 92 CYS A C 1
ATOM 755 O O . CYS A 1 92 ? -3.174 -1.754 16.408 1.00 91.62 92 CYS A O 1
ATOM 757 N N . PRO A 1 93 ? -1.362 -2.864 15.659 1.00 89.94 93 PRO A N 1
ATOM 758 C CA . PRO A 1 93 ? -1.570 -4.042 16.509 1.00 89.94 93 PRO A CA 1
ATOM 759 C C . PRO A 1 93 ? -1.441 -3.736 18.005 1.00 89.94 93 PRO A C 1
ATOM 761 O O . PRO A 1 93 ? -1.948 -4.486 18.832 1.00 89.94 93 PRO A O 1
ATOM 764 N N . ALA A 1 94 ? -0.769 -2.637 18.354 1.00 90.75 94 ALA A N 1
ATOM 765 C CA . ALA A 1 94 ? -0.636 -2.159 19.727 1.00 90.75 94 ALA A CA 1
ATOM 766 C C . ALA A 1 94 ? -1.796 -1.248 20.156 1.00 90.75 94 ALA A C 1
ATOM 768 O O . ALA A 1 94 ? -1.968 -0.996 21.347 1.00 90.75 94 ALA A O 1
ATOM 769 N N . CYS A 1 95 ? -2.580 -0.719 19.209 1.00 91.88 95 CYS A N 1
ATOM 770 C CA . CYS A 1 95 ? -3.764 0.042 19.575 1.00 91.88 95 CYS A CA 1
ATOM 771 C C . CYS A 1 95 ? -4.880 -0.896 20.045 1.00 91.88 95 CYS A C 1
ATOM 773 O O . CYS A 1 95 ? -4.968 -2.026 19.561 1.00 91.88 95 CYS A O 1
ATOM 775 N N . PRO A 1 96 ? -5.756 -0.415 20.938 1.00 91.38 96 PRO A N 1
ATOM 776 C CA . PRO A 1 96 ? -6.957 -1.136 21.341 1.00 91.38 96 PRO A CA 1
ATOM 777 C C . PRO A 1 96 ? -7.804 -1.519 20.127 1.00 91.38 96 PRO A C 1
ATOM 779 O O . PRO A 1 96 ? -8.160 -0.647 19.355 1.00 91.38 96 PRO A O 1
ATOM 782 N N . GLN A 1 97 ? -8.124 -2.786 19.921 1.00 89.50 97 GLN A N 1
ATOM 783 C CA . GLN A 1 97 ? -8.976 -3.260 18.832 1.00 89.50 97 GLN A CA 1
ATOM 784 C C . GLN A 1 97 ? -10.010 -4.222 19.428 1.00 89.50 97 GLN A C 1
ATOM 786 O O . GLN A 1 97 ? -9.693 -5.397 19.666 1.00 89.50 97 GLN A O 1
ATOM 791 N N . PRO A 1 98 ? -11.227 -3.725 19.720 1.00 88.31 98 PRO A N 1
ATOM 792 C CA . PRO A 1 98 ? -12.302 -4.538 20.279 1.00 88.31 98 PRO A CA 1
ATOM 793 C C . PRO A 1 98 ? -12.552 -5.798 19.444 1.00 88.31 98 PRO A C 1
ATOM 795 O O . PRO A 1 98 ? -12.687 -5.725 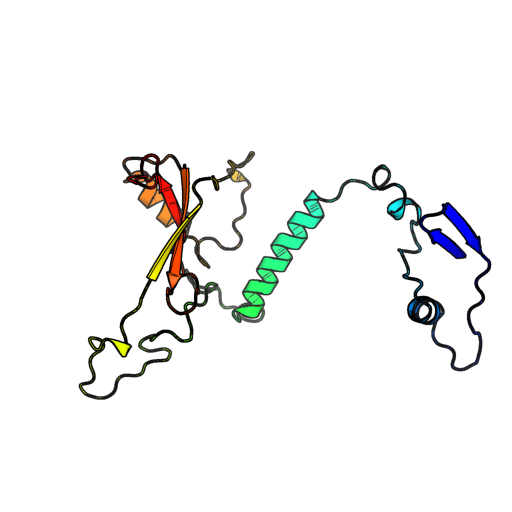18.224 1.00 88.31 98 PRO A O 1
ATOM 798 N N . GLY A 1 99 ? -12.572 -6.958 20.101 1.00 87.69 99 GLY A N 1
ATOM 799 C CA . GLY A 1 99 ? -12.757 -8.265 19.461 1.00 87.69 99 GLY A CA 1
ATOM 800 C C . GLY A 1 99 ? -11.503 -8.865 18.810 1.00 87.69 99 GLY A C 1
ATOM 801 O O . GLY A 1 99 ? -11.553 -10.017 18.389 1.00 87.69 99 GLY A O 1
ATOM 802 N N . ILE A 1 100 ? -10.385 -8.131 18.749 1.00 89.38 100 ILE A N 1
ATOM 803 C CA . ILE A 1 100 ? -9.112 -8.610 18.180 1.00 89.38 100 ILE A CA 1
ATOM 804 C C . ILE A 1 100 ? -8.054 -8.767 19.273 1.00 89.38 100 ILE A C 1
ATOM 806 O O . ILE A 1 100 ? -7.517 -9.853 19.468 1.00 89.38 100 ILE A O 1
ATOM 810 N N . ASN A 1 101 ? -7.736 -7.680 19.977 1.00 90.56 101 ASN A N 1
ATOM 811 C CA . ASN A 1 101 ? -6.763 -7.675 21.076 1.00 90.56 101 ASN A CA 1
ATOM 812 C C . ASN A 1 101 ? -7.322 -7.037 22.362 1.00 90.56 101 ASN A C 1
ATOM 814 O O . ASN A 1 101 ? -6.629 -7.001 23.376 1.00 90.56 101 ASN A O 1
ATOM 818 N N . VAL A 1 102 ? -8.568 -6.553 22.328 1.00 90.00 102 VAL A N 1
ATOM 819 C CA . VAL A 1 102 ? -9.326 -6.109 23.500 1.00 90.00 102 VAL A CA 1
ATOM 820 C C . VAL A 1 102 ? -10.585 -6.956 23.597 1.00 90.00 102 VAL A C 1
ATOM 822 O O . VAL A 1 102 ? -11.454 -6.894 22.726 1.00 90.00 102 VAL A O 1
ATOM 825 N N . PHE A 1 103 ? -10.681 -7.732 24.670 1.00 90.19 103 PHE A N 1
ATOM 826 C CA . PHE A 1 103 ? -11.831 -8.575 24.978 1.00 90.19 103 PHE A CA 1
ATOM 827 C C . PHE A 1 103 ? -12.440 -8.067 26.280 1.00 90.19 103 PHE A C 1
ATOM 829 O O . PHE A 1 103 ? -11.880 -8.290 27.349 1.00 90.19 103 PHE A O 1
ATOM 836 N N . LEU A 1 104 ? 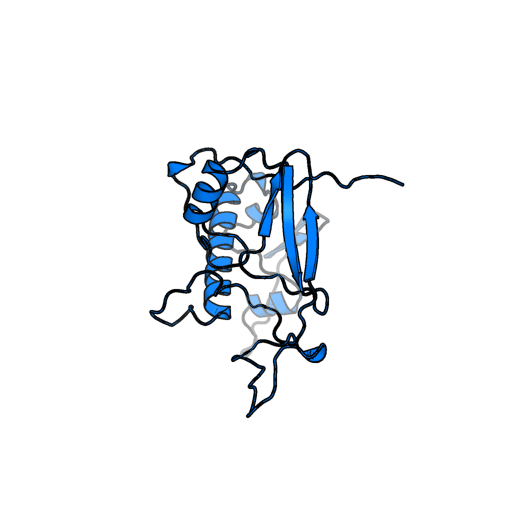-13.542 -7.325 26.171 1.00 84.88 104 LEU A N 1
ATOM 837 C CA . LEU A 1 104 ? -14.239 -6.791 27.337 1.00 84.88 104 LEU A CA 1
ATOM 838 C C . LEU A 1 104 ? -14.936 -7.911 28.100 1.00 84.88 104 LEU A C 1
ATOM 840 O O . LEU A 1 104 ? -15.473 -8.847 27.498 1.00 84.88 104 LEU A O 1
ATOM 844 N N . SER A 1 105 ? -14.948 -7.789 29.422 1.00 82.75 105 SER A N 1
ATOM 845 C CA . SER A 1 105 ? -15.624 -8.727 30.310 1.00 82.75 105 SER A CA 1
ATOM 846 C C . SER A 1 105 ? -16.691 -8.020 31.147 1.00 82.75 105 SER A C 1
ATOM 848 O O . SER A 1 105 ? -16.464 -6.932 31.666 1.00 82.75 105 SER A O 1
ATOM 850 N N . GLY A 1 106 ? -17.867 -8.640 31.288 1.00 79.56 106 GLY A N 1
ATOM 851 C CA . GLY A 1 106 ? -18.952 -8.102 32.116 1.00 79.56 106 GLY A CA 1
ATOM 852 C C . GLY A 1 106 ? -19.387 -6.692 31.697 1.00 79.56 106 GLY A C 1
ATOM 853 O O . GLY A 1 106 ? -19.736 -6.479 30.539 1.00 79.56 106 GLY A O 1
ATOM 854 N N . ASP A 1 107 ? -19.345 -5.752 32.646 1.00 79.06 107 ASP A N 1
ATOM 855 C CA . ASP A 1 107 ? -19.802 -4.362 32.489 1.00 79.06 107 ASP A CA 1
ATOM 856 C C . ASP A 1 107 ? -18.684 -3.385 32.053 1.00 79.06 107 ASP A C 1
ATOM 858 O O . ASP A 1 107 ? -18.848 -2.166 32.139 1.00 79.06 107 ASP A O 1
ATOM 862 N N . GLU A 1 108 ? -17.518 -3.878 31.617 1.00 79.31 108 GLU A N 1
ATOM 863 C CA . GLU A 1 108 ? -16.434 -3.011 31.138 1.00 79.31 108 GLU A CA 1
ATOM 864 C C . GLU A 1 108 ? -16.835 -2.252 29.862 1.00 79.31 108 GLU A C 1
ATOM 866 O O . GLU A 1 108 ? -17.153 -2.851 28.834 1.00 79.31 108 GLU A O 1
ATOM 871 N N . SER A 1 109 ? -16.767 -0.917 29.904 1.00 81.88 109 SER A N 1
ATOM 872 C CA . SER A 1 109 ? -17.063 -0.059 28.754 1.00 81.88 109 SER A CA 1
ATOM 873 C C . SER A 1 109 ? -15.808 0.308 27.954 1.00 81.88 109 SER A C 1
ATOM 875 O O . SER A 1 109 ? -14.694 0.388 28.479 1.00 81.88 109 SER A O 1
ATOM 877 N N . LEU A 1 110 ? -15.998 0.579 26.657 1.00 84.69 110 LEU A N 1
ATOM 878 C CA . LEU A 1 110 ? -14.955 1.105 25.764 1.00 84.69 110 LEU A CA 1
ATOM 879 C C . LEU A 1 110 ? -14.716 2.613 25.925 1.00 84.69 110 LEU A C 1
ATOM 881 O O . LEU A 1 110 ? -13.864 3.162 25.233 1.00 84.69 110 LEU A O 1
ATOM 885 N N . ASP A 1 111 ? -15.436 3.273 26.832 1.00 85.38 111 ASP A N 1
ATOM 886 C CA . ASP A 1 111 ? -15.387 4.732 26.999 1.00 85.38 111 ASP A CA 1
ATOM 887 C C . ASP A 1 111 ? -14.182 5.201 27.831 1.00 85.38 111 ASP A C 1
ATOM 889 O O . ASP A 1 111 ? -13.927 6.398 27.965 1.00 85.38 111 ASP A O 1
ATOM 893 N N . ASP A 1 112 ? -13.421 4.264 28.397 1.00 86.56 112 ASP A N 1
ATOM 894 C CA . ASP A 1 112 ? -12.198 4.563 29.131 1.00 86.56 112 ASP A CA 1
ATOM 895 C C . ASP A 1 112 ? -11.090 5.054 28.178 1.00 86.56 112 ASP A C 1
ATOM 897 O O . ASP A 1 112 ? -10.865 4.501 27.099 1.00 86.56 112 ASP A O 1
ATOM 901 N N . TRP A 1 113 ? -10.329 6.064 28.607 1.00 87.19 113 TRP A N 1
ATOM 902 C CA . TRP A 1 113 ? -9.290 6.731 27.811 1.00 87.19 113 TRP A CA 1
ATOM 903 C C . TRP A 1 113 ? -8.216 5.765 27.289 1.00 87.19 113 TRP A C 1
ATOM 905 O O . TRP A 1 113 ? -7.585 6.019 26.259 1.00 87.19 113 TRP A O 1
ATOM 915 N N . LYS A 1 114 ? -8.013 4.633 27.977 1.00 84.88 114 LYS A N 1
ATOM 916 C CA . LYS A 1 114 ? -7.093 3.565 27.558 1.00 84.88 114 LYS A CA 1
ATOM 917 C C . LYS A 1 114 ? -7.485 2.932 26.217 1.00 84.88 114 LYS A C 1
ATOM 919 O O . LYS A 1 114 ? -6.599 2.471 25.492 1.00 84.88 114 LYS A O 1
ATOM 924 N N . TYR A 1 115 ? -8.775 2.948 25.870 1.00 88.62 115 TYR A N 1
ATOM 925 C CA . TYR A 1 115 ? -9.327 2.395 24.631 1.00 88.62 115 TYR A CA 1
ATOM 926 C C . TYR A 1 115 ? -9.439 3.423 23.493 1.00 88.62 115 TYR A C 1
ATOM 928 O O . TYR A 1 115 ? -9.617 3.044 22.336 1.00 88.62 115 TYR A O 1
ATOM 936 N N . THR A 1 116 ? -9.243 4.711 23.781 1.00 88.75 116 THR A N 1
ATOM 937 C CA . THR A 1 116 ? -9.370 5.802 22.805 1.00 88.75 116 THR A CA 1
ATOM 938 C C . THR A 1 116 ? -8.297 5.757 21.723 1.00 88.75 116 THR A C 1
ATOM 940 O O . THR A 1 116 ? -7.106 5.859 22.016 1.00 88.75 116 THR A O 1
ATOM 943 N N . TRP A 1 117 ? -8.673 5.709 20.446 1.00 88.94 117 TRP A N 1
ATOM 944 C CA . TRP A 1 117 ? -7.716 5.900 19.353 1.00 88.94 117 TRP A CA 1
ATOM 945 C C . TRP A 1 117 ? -7.288 7.357 19.197 1.00 88.94 117 TRP A C 1
ATOM 947 O O . TRP A 1 117 ? -8.092 8.279 19.268 1.00 88.94 117 TRP A O 1
ATOM 957 N N . SER A 1 118 ? -6.000 7.551 18.926 1.00 91.38 118 SER A N 1
ATOM 958 C CA . SER A 1 118 ? -5.446 8.852 18.561 1.00 91.38 118 SER A CA 1
ATOM 959 C C . SER A 1 118 ? -4.954 8.759 17.128 1.00 91.38 118 SER A C 1
ATOM 961 O O . SER A 1 118 ? -4.138 7.888 16.813 1.00 91.38 118 SER A O 1
ATOM 963 N N . PHE A 1 119 ? -5.439 9.651 16.274 1.00 93.31 119 PHE A N 1
ATOM 964 C CA . PHE A 1 119 ? -5.093 9.692 14.861 1.00 93.31 119 PHE A CA 1
ATOM 965 C C . PHE A 1 119 ? -4.305 10.956 14.540 1.00 93.31 119 PHE A C 1
ATOM 967 O O . PHE A 1 119 ? -4.518 12.006 15.141 1.00 93.31 119 PHE A O 1
ATOM 974 N N . VAL A 1 120 ? -3.392 10.832 13.588 1.00 94.25 120 VAL A N 1
ATOM 975 C CA . VAL A 1 120 ? -2.709 11.947 12.944 1.00 94.25 120 VAL A CA 1
ATOM 976 C C . VAL A 1 120 ? -3.028 11.877 11.459 1.00 94.25 120 VAL A C 1
ATOM 978 O O . VAL A 1 120 ? -3.085 10.788 10.885 1.00 94.25 120 VAL A O 1
ATOM 981 N N . MET A 1 121 ? -3.263 13.030 10.848 1.00 91.69 121 MET A N 1
ATOM 982 C CA . MET A 1 121 ? -3.433 13.153 9.408 1.00 91.69 121 MET A CA 1
ATOM 983 C C . MET A 1 121 ? -2.245 13.928 8.856 1.00 91.69 121 MET A C 1
ATOM 985 O O . MET A 1 121 ? -1.883 14.966 9.409 1.00 91.69 121 MET A O 1
ATOM 989 N N . ASP A 1 122 ? -1.654 13.418 7.784 1.00 90.00 122 ASP A N 1
ATOM 990 C CA . ASP A 1 122 ? -0.618 14.123 7.035 1.00 90.00 122 ASP A CA 1
ATOM 991 C C . ASP A 1 122 ? -0.977 14.165 5.549 1.00 90.00 122 ASP A C 1
ATOM 993 O O . ASP A 1 122 ? -1.637 13.260 5.028 1.00 90.00 122 ASP A O 1
ATOM 997 N N . GLY A 1 123 ? -0.568 15.237 4.878 1.00 90.00 123 GLY A N 1
ATOM 998 C CA . GLY A 1 123 ? -0.964 15.560 3.515 1.00 90.00 123 GLY A CA 1
ATOM 999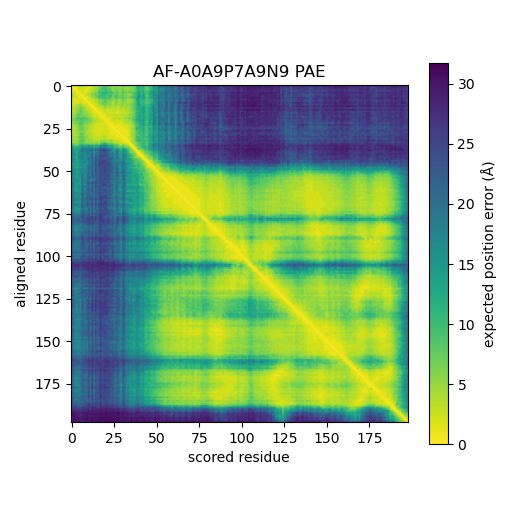 C C . GLY A 1 123 ? 0.227 15.884 2.626 1.00 90.00 123 GLY A C 1
ATOM 1000 O O . GLY A 1 123 ? 1.009 16.791 2.897 1.00 90.00 123 GLY A O 1
ATOM 1001 N N . ASN A 1 124 ? 0.331 15.191 1.494 1.00 90.12 124 ASN A N 1
ATOM 1002 C CA . ASN A 1 124 ? 1.260 15.531 0.429 1.00 90.12 124 ASN A CA 1
ATOM 1003 C C . ASN A 1 124 ? 0.553 16.335 -0.670 1.00 90.12 124 ASN A C 1
ATOM 1005 O O . ASN A 1 124 ? -0.045 15.773 -1.587 1.00 90.12 124 ASN A O 1
ATOM 1009 N N . PHE A 1 125 ? 0.717 17.656 -0.631 1.00 85.38 125 PHE A N 1
ATOM 1010 C CA . PHE A 1 125 ? 0.141 18.621 -1.584 1.00 85.38 125 PHE A CA 1
ATOM 1011 C C . PHE A 1 125 ? 0.842 18.686 -2.954 1.00 85.38 125 PHE A C 1
ATOM 1013 O O . PHE A 1 125 ? 0.564 19.565 -3.771 1.00 85.38 125 PHE A O 1
ATOM 1020 N N . LYS A 1 126 ? 1.813 17.803 -3.203 1.00 83.50 126 LYS A N 1
ATOM 1021 C CA . LYS A 1 126 ? 2.511 17.688 -4.495 1.00 83.50 126 LYS A CA 1
ATOM 1022 C C . LYS A 1 126 ? 2.229 16.354 -5.181 1.00 83.50 126 LYS A C 1
ATOM 1024 O O . LYS A 1 126 ? 2.457 16.237 -6.385 1.00 83.50 126 LYS A O 1
ATOM 1029 N N . ALA A 1 127 ? 1.742 15.361 -4.439 1.00 83.00 127 ALA A N 1
ATOM 1030 C CA . ALA A 1 127 ? 1.373 14.061 -4.972 1.00 83.00 127 ALA A CA 1
ATOM 1031 C C . ALA A 1 127 ? 0.022 14.161 -5.685 1.00 83.00 127 ALA A C 1
ATOM 1033 O O . ALA A 1 127 ? -1.026 14.173 -5.054 1.00 83.00 127 ALA A O 1
ATOM 1034 N N . LYS A 1 128 ? 0.064 14.239 -7.014 1.00 79.81 128 LYS A N 1
ATOM 1035 C CA . LYS A 1 128 ? -1.121 14.165 -7.873 1.00 79.81 128 LYS A CA 1
ATOM 1036 C C . LYS A 1 128 ? -1.153 12.825 -8.587 1.00 79.81 128 LYS A C 1
ATOM 1038 O O . LYS A 1 128 ? -0.100 12.303 -8.967 1.00 79.81 128 LYS A O 1
ATOM 1043 N N . HIS A 1 129 ? -2.353 12.302 -8.815 1.00 80.31 129 HIS A N 1
ATOM 1044 C CA . HIS A 1 129 ? -2.527 11.111 -9.642 1.00 80.31 129 HIS A CA 1
ATOM 1045 C C . HIS A 1 129 ? -2.016 11.356 -11.057 1.00 80.31 129 HIS A C 1
ATOM 1047 O O . HIS A 1 129 ? -2.252 12.402 -11.663 1.00 80.31 129 HIS A O 1
ATOM 1053 N N . LEU A 1 130 ? -1.307 10.368 -11.594 1.00 82.06 130 LEU A N 1
ATOM 1054 C CA . LEU A 1 130 ? -0.936 10.367 -13.000 1.00 82.06 130 LEU A CA 1
ATOM 1055 C C . LEU A 1 130 ? -2.137 9.904 -13.815 1.00 82.06 130 LEU A C 1
ATOM 1057 O O . LEU A 1 130 ? -2.688 8.837 -13.553 1.00 82.06 130 LEU A O 1
ATOM 1061 N N . HIS A 1 131 ? -2.509 10.677 -14.832 1.00 80.31 131 HIS A N 1
ATOM 1062 C CA . HIS A 1 131 ? -3.551 10.251 -15.754 1.00 80.31 131 HIS A CA 1
ATOM 1063 C C . HIS A 1 131 ? -3.029 9.125 -16.655 1.00 80.31 131 HIS A C 1
ATOM 1065 O O . HIS A 1 131 ? -1.995 9.292 -17.316 1.00 80.31 131 HIS A O 1
ATOM 1071 N N . PRO A 1 132 ? -3.720 7.977 -16.710 1.00 81.94 132 PRO A N 1
ATOM 1072 C CA . PRO A 1 132 ? -3.327 6.892 -17.588 1.00 81.94 132 PRO A CA 1
ATOM 1073 C C . PRO A 1 132 ? -3.517 7.272 -19.052 1.00 81.94 132 PRO A C 1
ATOM 1075 O O . PRO A 1 132 ? -4.534 7.838 -19.443 1.00 81.94 132 PRO A O 1
ATOM 1078 N N . ILE A 1 133 ? -2.555 6.877 -19.887 1.00 85.38 133 ILE A N 1
ATOM 1079 C CA . ILE A 1 133 ? -2.634 7.063 -21.345 1.00 85.38 133 ILE A CA 1
ATOM 1080 C C . ILE A 1 133 ? -3.774 6.216 -21.937 1.00 85.38 133 ILE A C 1
ATOM 1082 O O . ILE A 1 133 ? -4.420 6.623 -22.897 1.00 85.38 133 ILE A O 1
ATOM 1086 N N . LYS A 1 134 ? -4.023 5.031 -21.364 1.00 88.94 134 LYS A N 1
ATOM 1087 C CA . LYS A 1 134 ? -5.080 4.100 -21.781 1.00 88.94 134 LYS A CA 1
ATOM 1088 C C . LYS A 1 134 ? -5.906 3.660 -20.568 1.00 88.94 134 LYS A C 1
ATOM 1090 O O . LYS A 1 134 ? -5.612 2.615 -19.993 1.00 88.94 134 LYS A O 1
ATOM 1095 N N . PRO A 1 135 ? -6.927 4.439 -20.171 1.00 84.31 135 PRO A N 1
ATOM 1096 C CA . PRO A 1 135 ? -7.715 4.165 -18.967 1.00 84.31 135 PRO A CA 1
ATOM 1097 C C . PRO A 1 135 ? -8.440 2.810 -18.989 1.00 84.31 135 PRO A C 1
ATOM 1099 O O . PRO A 1 135 ? -8.644 2.197 -17.947 1.00 84.31 135 PRO A O 1
ATOM 1102 N N . PHE A 1 136 ? -8.831 2.335 -20.177 1.00 86.31 136 PHE A N 1
ATOM 1103 C CA . PHE A 1 136 ? -9.557 1.071 -20.345 1.00 86.31 136 PHE A CA 1
ATOM 1104 C C . PHE A 1 136 ? -8.674 -0.176 -20.179 1.00 86.31 136 PHE A C 1
ATOM 1106 O O . PHE A 1 136 ? -9.199 -1.243 -19.883 1.00 86.31 136 PHE A O 1
ATOM 1113 N N . ASP A 1 137 ? -7.351 -0.034 -20.312 1.00 87.25 137 ASP A N 1
ATOM 1114 C CA . ASP A 1 137 ? -6.385 -1.137 -20.186 1.00 87.25 137 ASP A CA 1
ATOM 1115 C C . ASP A 1 137 ? -5.821 -1.256 -18.753 1.00 87.25 137 ASP A C 1
ATOM 1117 O O . ASP A 1 137 ? -4.883 -2.019 -18.500 1.00 87.25 137 ASP A O 1
ATOM 1121 N N . GLU A 1 138 ? -6.327 -0.464 -17.803 1.00 85.38 138 GLU A N 1
ATOM 1122 C CA . GLU A 1 138 ? -5.819 -0.458 -16.435 1.00 85.38 138 GLU A CA 1
ATOM 1123 C C . GLU A 1 138 ? -6.223 -1.704 -15.649 1.00 85.38 138 GLU A C 1
ATOM 1125 O O . GLU A 1 138 ? -7.402 -1.990 -15.447 1.00 85.38 138 GLU A O 1
ATOM 1130 N N . VAL A 1 139 ? -5.216 -2.383 -15.100 1.00 87.75 139 VAL A N 1
ATOM 1131 C CA . VAL A 1 139 ? -5.398 -3.501 -14.173 1.00 87.75 139 VAL A CA 1
ATOM 1132 C C . VAL A 1 139 ? -5.018 -3.053 -12.768 1.00 87.75 139 VAL A C 1
ATOM 1134 O O . VAL A 1 139 ? -3.864 -2.709 -12.500 1.00 87.75 139 VAL A O 1
ATOM 1137 N N . TRP A 1 140 ? -5.993 -3.091 -11.866 1.00 87.62 140 TRP A N 1
ATOM 1138 C CA . TRP A 1 140 ? -5.824 -2.746 -10.461 1.00 87.62 140 TRP A CA 1
ATOM 1139 C C . TRP A 1 140 ? -5.493 -4.008 -9.666 1.00 87.62 140 TRP A C 1
ATOM 1141 O O . TRP A 1 140 ? -6.256 -4.965 -9.661 1.00 87.62 140 TRP A O 1
ATOM 1151 N N . LEU A 1 141 ? -4.332 -4.024 -9.009 1.00 90.12 141 LEU A N 1
ATOM 1152 C CA . LEU A 1 141 ? -3.862 -5.204 -8.270 1.00 90.12 141 LEU A CA 1
ATOM 1153 C C . LEU A 1 141 ? -4.394 -5.271 -6.832 1.00 90.12 141 LEU A C 1
ATOM 1155 O O . LEU A 1 141 ? -4.425 -6.348 -6.254 1.00 90.12 141 LEU A O 1
ATOM 1159 N N . SER A 1 142 ? -4.766 -4.126 -6.252 1.00 90.25 142 SER A N 1
ATOM 1160 C CA . SER A 1 142 ? -5.208 -3.993 -4.857 1.00 90.25 142 SER A CA 1
ATOM 1161 C C . SER A 1 142 ? -6.354 -2.983 -4.721 1.00 90.25 142 SER A C 1
ATOM 1163 O O . SER A 1 142 ? -6.301 -2.103 -3.863 1.00 90.25 142 SER A O 1
ATOM 1165 N N . ASP A 1 143 ? -7.353 -3.056 -5.606 1.00 93.12 143 ASP A N 1
ATOM 1166 C CA . ASP A 1 143 ? -8.488 -2.120 -5.610 1.00 93.12 143 ASP A CA 1
ATOM 1167 C C . ASP A 1 143 ? -9.271 -2.199 -4.291 1.00 93.12 143 ASP A C 1
ATOM 1169 O O . ASP A 1 143 ? -9.928 -3.196 -4.010 1.00 93.12 143 ASP A O 1
ATOM 1173 N N . GLY A 1 144 ? -9.140 -1.180 -3.439 1.00 93.50 144 GLY A N 1
ATOM 1174 C CA . GLY A 1 144 ? -9.779 -1.159 -2.121 1.00 93.50 144 GLY A CA 1
ATOM 1175 C C . GLY A 1 144 ? -9.258 -2.196 -1.121 1.00 93.50 144 GLY A C 1
ATOM 1176 O O . GLY A 1 144 ? -9.821 -2.322 -0.038 1.00 93.50 144 GLY A O 1
ATOM 1177 N N . LEU A 1 145 ? -8.205 -2.953 -1.436 1.00 94.25 145 LEU A N 1
ATOM 1178 C CA . LEU A 1 145 ? -7.743 -4.042 -0.566 1.00 94.25 145 LEU A CA 1
ATOM 1179 C C . LEU A 1 145 ? -6.814 -3.571 0.559 1.00 94.25 145 LEU A C 1
ATOM 1181 O O . LEU A 1 145 ? -6.631 -4.299 1.522 1.00 94.25 145 LEU A O 1
ATOM 1185 N N . GLY A 1 146 ? -6.228 -2.377 0.457 1.00 94.25 146 GLY A N 1
ATOM 1186 C CA . GLY A 1 146 ? -5.279 -1.850 1.443 1.00 94.25 146 GLY A CA 1
ATOM 1187 C C . GLY A 1 146 ? -5.665 -0.463 1.958 1.00 94.25 146 GLY A C 1
ATOM 1188 O O . GLY A 1 146 ? -6.785 -0.224 2.400 1.00 94.25 146 GLY A O 1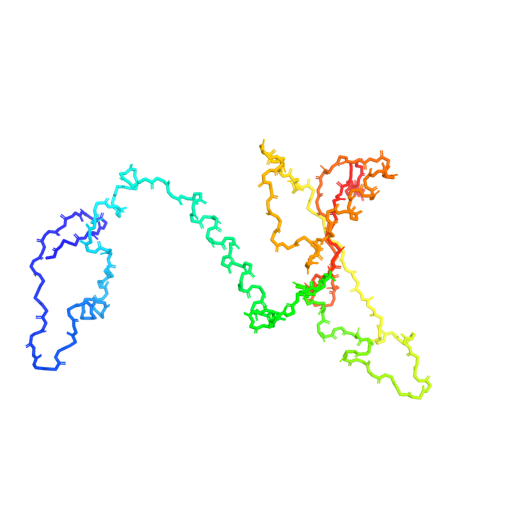
ATOM 1189 N N . PHE A 1 147 ? -4.720 0.475 1.903 1.00 92.25 147 PHE A N 1
ATOM 1190 C CA . PHE A 1 147 ? -4.902 1.824 2.456 1.00 92.25 147 PHE A CA 1
ATOM 1191 C C . PHE A 1 147 ? -5.794 2.748 1.612 1.00 92.25 147 PHE A C 1
ATOM 1193 O O . PHE A 1 147 ? -6.382 3.679 2.149 1.00 92.25 147 PHE A O 1
ATOM 1200 N N . MET A 1 148 ? -5.894 2.508 0.302 1.00 91.75 148 MET A N 1
ATOM 1201 C CA . MET A 1 148 ? -6.718 3.304 -0.617 1.00 91.75 148 MET A CA 1
ATOM 1202 C C . MET A 1 148 ? -8.148 2.764 -0.669 1.00 91.75 148 MET A C 1
ATOM 1204 O O . MET A 1 148 ? -8.349 1.549 -0.620 1.00 91.75 148 MET A O 1
ATOM 1208 N N . VAL A 1 149 ? -9.130 3.653 -0.822 1.00 91.69 149 VAL A N 1
ATOM 1209 C CA . VAL A 1 149 ? -10.534 3.286 -1.071 1.00 91.69 149 VAL A CA 1
ATOM 1210 C C . VAL A 1 149 ? -10.680 2.631 -2.451 1.00 91.69 149 VAL A C 1
ATOM 1212 O O . VAL A 1 149 ? -9.961 2.967 -3.391 1.00 91.69 149 VAL A O 1
ATOM 1215 N N . GLY A 1 150 ? -11.622 1.693 -2.576 1.00 92.06 150 GLY A N 1
ATOM 1216 C CA . GLY A 1 150 ? -11.933 1.050 -3.853 1.00 92.06 150 GLY A CA 1
ATOM 1217 C C . GLY A 1 150 ? -12.537 2.009 -4.885 1.00 92.06 150 GLY A C 1
ATOM 1218 O O . GLY A 1 150 ? -13.273 2.940 -4.539 1.00 92.06 150 GLY A O 1
ATOM 1219 N N . LYS A 1 151 ? -12.272 1.751 -6.167 1.00 89.44 151 LYS A N 1
ATOM 1220 C CA . LYS A 1 151 ? -12.648 2.600 -7.308 1.00 89.44 151 LYS A CA 1
ATOM 1221 C C . LYS A 1 151 ? -14.131 2.949 -7.354 1.00 89.44 151 LYS A C 1
ATOM 1223 O O . LYS A 1 151 ? -14.476 4.090 -7.644 1.00 89.44 151 LYS A O 1
ATOM 1228 N N . GLU A 1 152 ? -15.005 1.977 -7.118 1.00 90.94 152 GLU A N 1
ATOM 1229 C CA . GLU A 1 152 ? -16.454 2.186 -7.182 1.00 90.94 152 GLU A CA 1
ATOM 1230 C C . GLU A 1 152 ? -16.924 3.172 -6.108 1.00 90.94 152 GLU A C 1
ATOM 1232 O O . GLU A 1 152 ? -17.538 4.188 -6.427 1.00 90.94 152 GLU A O 1
ATOM 1237 N N . ARG A 1 153 ? -16.533 2.940 -4.848 1.00 90.56 153 ARG A N 1
ATOM 1238 C CA . ARG A 1 153 ? -16.815 3.861 -3.738 1.00 90.56 153 ARG A CA 1
ATOM 1239 C C . ARG A 1 153 ? -16.260 5.256 -3.999 1.00 90.56 153 ARG A C 1
ATOM 1241 O O . ARG A 1 153 ? -16.960 6.237 -3.773 1.00 90.56 153 ARG A O 1
ATOM 1248 N N . TYR A 1 154 ? -15.030 5.343 -4.500 1.00 88.94 154 TYR A N 1
ATOM 1249 C CA . TYR A 1 154 ? -14.406 6.626 -4.808 1.00 88.94 154 TYR A CA 1
ATOM 1250 C C . TYR A 1 154 ? -15.148 7.379 -5.926 1.00 88.94 154 TYR A C 1
ATOM 1252 O O . TYR A 1 154 ? -15.395 8.574 -5.806 1.00 88.94 154 TYR A O 1
ATOM 1260 N N . LYS A 1 155 ? -15.593 6.688 -6.982 1.00 88.44 155 LYS A N 1
ATOM 1261 C CA . LYS A 1 155 ? -16.406 7.300 -8.046 1.00 88.44 155 LYS A CA 1
ATOM 1262 C C . LYS A 1 155 ? -17.758 7.801 -7.549 1.00 88.44 155 LYS A C 1
ATOM 1264 O O . LYS A 1 155 ? -18.174 8.876 -7.967 1.00 88.44 155 LYS A O 1
ATOM 1269 N N . ASN A 1 156 ? -18.418 7.042 -6.677 1.00 91.81 156 ASN A N 1
ATOM 1270 C CA . ASN A 1 156 ? -19.685 7.463 -6.083 1.00 91.81 156 ASN A CA 1
ATOM 1271 C C . ASN A 1 156 ? -19.488 8.739 -5.254 1.00 91.81 156 ASN A C 1
ATOM 1273 O O . ASN A 1 156 ? -20.249 9.685 -5.407 1.00 91.81 156 ASN A O 1
ATOM 1277 N N . HIS A 1 157 ? -18.403 8.812 -4.475 1.00 87.50 157 HIS A N 1
ATOM 1278 C CA . HIS A 1 157 ? -18.028 10.031 -3.759 1.00 87.50 157 HIS A CA 1
ATOM 1279 C C . HIS A 1 157 ? -17.797 11.222 -4.705 1.00 87.50 157 HIS A C 1
ATOM 1281 O O . HIS A 1 157 ? -18.329 12.304 -4.470 1.00 87.50 157 HIS A O 1
ATOM 1287 N N . LEU A 1 158 ? -17.057 11.033 -5.804 1.00 86.81 158 LEU A N 1
ATOM 1288 C CA . LEU A 1 158 ? -16.808 12.104 -6.777 1.00 86.81 158 LEU A CA 1
ATOM 1289 C C . LEU A 1 158 ? -18.076 12.609 -7.480 1.00 86.81 158 LEU A C 1
ATOM 1291 O O . LEU A 1 158 ? -18.089 13.748 -7.936 1.00 86.81 158 LEU A O 1
ATOM 1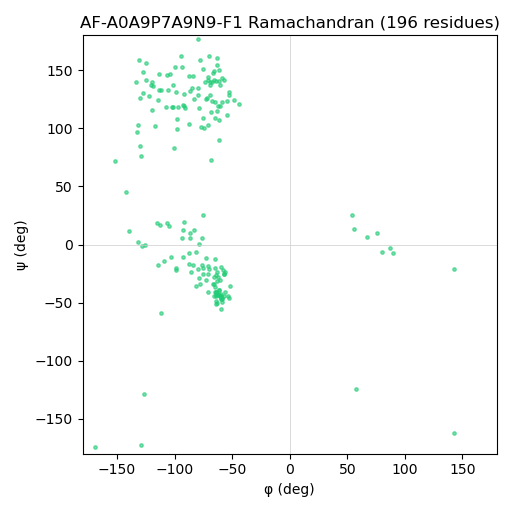295 N N . ALA A 1 159 ? -19.122 11.787 -7.594 1.00 89.06 159 ALA A N 1
ATOM 1296 C CA . ALA A 1 159 ? -20.394 12.207 -8.183 1.00 89.06 159 ALA A CA 1
ATOM 1297 C C . ALA A 1 159 ? -21.167 13.189 -7.282 1.00 89.06 159 ALA A C 1
ATOM 1299 O O . ALA A 1 159 ? -21.965 13.978 -7.783 1.00 89.06 159 ALA A O 1
ATOM 1300 N N . GLU A 1 160 ? -20.924 13.139 -5.972 1.00 88.94 160 GLU A N 1
ATOM 1301 C CA . GLU A 1 160 ? -21.559 14.000 -4.968 1.00 88.94 160 GLU A CA 1
ATOM 1302 C C . GLU A 1 160 ? -20.670 15.186 -4.559 1.00 88.94 160 GLU A C 1
ATOM 1304 O O . GLU A 1 160 ? -21.167 16.195 -4.058 1.00 88.94 160 GLU A O 1
ATOM 1309 N N . ALA A 1 161 ? -19.353 15.079 -4.759 1.00 83.94 161 ALA A N 1
ATOM 1310 C CA . ALA A 1 161 ? -18.387 16.088 -4.344 1.00 83.94 161 ALA A CA 1
ATOM 1311 C C . ALA A 1 161 ? -18.490 17.385 -5.169 1.00 83.94 161 ALA A C 1
ATOM 1313 O O . ALA A 1 161 ? -18.585 17.368 -6.396 1.00 83.94 161 ALA A O 1
ATOM 1314 N N . ALA A 1 162 ? -18.412 18.530 -4.483 1.00 77.94 162 ALA A N 1
ATOM 1315 C CA . ALA A 1 162 ? -18.474 19.852 -5.111 1.00 77.94 162 ALA A CA 1
ATOM 1316 C C . ALA A 1 162 ? -17.195 20.218 -5.890 1.00 77.94 162 ALA A C 1
ATOM 1318 O O . ALA A 1 162 ? -17.267 20.939 -6.885 1.00 77.94 162 ALA A O 1
ATOM 1319 N N . ASP A 1 163 ? -16.035 19.720 -5.454 1.00 75.12 163 ASP A N 1
ATOM 1320 C CA . ASP A 1 163 ? -14.764 19.822 -6.168 1.00 75.12 163 ASP A CA 1
ATOM 1321 C C . ASP A 1 163 ? -14.181 18.418 -6.360 1.00 75.12 163 ASP A C 1
ATOM 1323 O O . ASP A 1 163 ? -14.292 17.545 -5.508 1.00 75.12 163 ASP A O 1
ATOM 1327 N N . THR A 1 164 ? -13.581 18.177 -7.517 1.00 78.50 164 THR A N 1
ATOM 1328 C CA . THR A 1 164 ? -12.992 16.880 -7.890 1.00 78.50 164 THR A CA 1
ATOM 1329 C C . THR A 1 164 ? -11.533 17.022 -8.317 1.00 78.50 164 THR A C 1
ATOM 1331 O O . THR A 1 164 ? -10.866 16.037 -8.642 1.00 78.50 164 THR A O 1
ATOM 1334 N N . ALA A 1 165 ? -11.000 18.248 -8.309 1.00 79.12 165 ALA A N 1
ATOM 1335 C CA . ALA A 1 165 ? -9.619 18.505 -8.669 1.00 79.12 165 ALA A CA 1
ATOM 1336 C C . ALA A 1 165 ? -8.674 18.054 -7.542 1.00 79.12 165 ALA A C 1
ATOM 1338 O O . ALA A 1 165 ? -8.441 18.781 -6.577 1.00 79.12 165 ALA A O 1
ATOM 1339 N N . CYS A 1 166 ? -8.069 16.873 -7.703 1.00 80.81 166 CYS A N 1
ATOM 1340 C CA . CYS A 1 166 ? -7.014 16.386 -6.813 1.00 80.81 166 CYS A CA 1
ATOM 1341 C C . CYS A 1 166 ? -5.789 17.323 -6.858 1.00 80.81 166 CYS A C 1
ATOM 1343 O O . CYS A 1 166 ? -5.145 17.535 -7.896 1.00 80.81 166 CYS A O 1
ATOM 1345 N N . THR A 1 167 ? -5.455 17.892 -5.703 1.00 84.69 167 THR A N 1
ATOM 1346 C CA . THR A 1 167 ? -4.275 18.736 -5.487 1.00 84.69 167 THR A CA 1
ATOM 1347 C C . THR A 1 167 ? -3.205 18.072 -4.634 1.00 84.69 167 THR A C 1
ATOM 1349 O O . THR A 1 167 ? -2.061 18.520 -4.666 1.00 84.69 167 THR A O 1
ATOM 1352 N N . GLY A 1 168 ? -3.544 16.984 -3.949 1.00 87.75 168 GLY A N 1
ATOM 1353 C CA . GLY A 1 168 ? -2.642 16.223 -3.102 1.00 87.75 168 GLY A CA 1
ATOM 1354 C C . GLY A 1 168 ? -3.258 14.900 -2.666 1.00 87.75 168 GLY A C 1
ATOM 1355 O O . GLY A 1 168 ? -4.368 14.562 -3.075 1.00 87.75 168 GLY A O 1
ATOM 1356 N N . ILE A 1 169 ? -2.551 14.191 -1.793 1.00 89.62 169 ILE A N 1
ATOM 1357 C CA . ILE A 1 169 ? -3.035 12.978 -1.127 1.00 89.62 169 ILE A CA 1
ATOM 1358 C C . ILE A 1 169 ? -2.853 13.153 0.378 1.00 89.62 169 ILE A C 1
ATOM 1360 O O . ILE A 1 169 ? -1.764 13.515 0.822 1.00 89.62 169 ILE A O 1
ATOM 1364 N N . GLY A 1 170 ? -3.903 12.887 1.144 1.00 91.62 170 GLY A N 1
ATOM 1365 C CA . GLY A 1 170 ? -3.899 12.822 2.599 1.00 91.62 170 GLY A CA 1
ATOM 1366 C C . GLY A 1 170 ? -3.937 11.379 3.079 1.00 91.62 170 GLY A C 1
ATOM 1367 O O . GLY A 1 170 ? -4.536 10.522 2.434 1.00 91.62 170 GLY A O 1
ATOM 1368 N N . GLY A 1 171 ? -3.299 11.103 4.207 1.00 92.62 171 GLY A N 1
ATOM 1369 C CA . GLY A 1 171 ? -3.345 9.807 4.868 1.00 92.62 171 GLY A CA 1
ATOM 1370 C C . GLY A 1 171 ? -3.599 9.969 6.355 1.00 92.62 171 GLY A C 1
ATOM 1371 O O . GLY A 1 171 ? -3.022 10.850 6.992 1.00 92.62 171 GLY A O 1
ATOM 1372 N N . VAL A 1 172 ? -4.433 9.098 6.917 1.00 93.69 172 VAL A N 1
ATOM 1373 C CA . VAL A 1 172 ? -4.602 8.992 8.369 1.00 93.69 172 VAL A CA 1
ATOM 1374 C C . VAL A 1 172 ? -3.767 7.836 8.899 1.00 93.69 172 VAL A C 1
ATOM 1376 O O . VAL A 1 172 ? -3.828 6.709 8.400 1.00 93.69 172 VAL A O 1
ATOM 1379 N N . ALA A 1 173 ? -3.002 8.107 9.946 1.00 93.69 173 ALA A N 1
ATOM 1380 C CA . ALA A 1 173 ? -2.24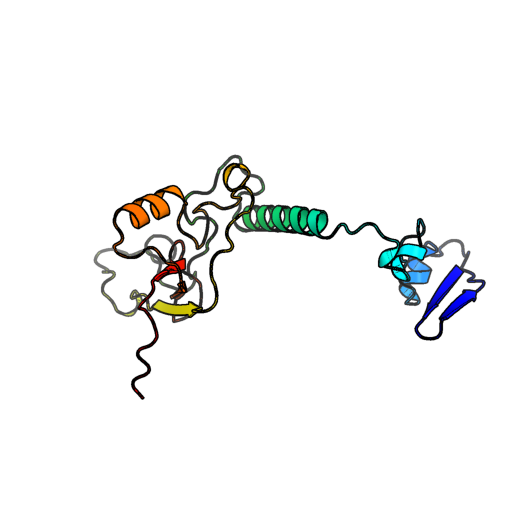8 7.111 10.682 1.00 93.69 173 ALA A CA 1
ATOM 1381 C C . ALA A 1 173 ? -2.594 7.162 12.169 1.00 93.69 173 ALA A C 1
ATOM 1383 O O . ALA A 1 173 ? -3.021 8.176 12.715 1.00 93.69 173 ALA A O 1
ATOM 1384 N N . CYS A 1 174 ? -2.376 6.049 12.854 1.00 93.94 174 CYS A N 1
ATOM 1385 C CA . CYS A 1 174 ? -2.337 6.020 14.305 1.00 93.94 174 CYS A CA 1
ATOM 1386 C C . CYS A 1 174 ? -1.241 6.979 14.806 1.00 93.94 174 CYS A C 1
ATOM 1388 O O . CYS A 1 174 ? -0.063 6.769 14.525 1.00 93.94 174 CYS A O 1
ATOM 1390 N N . ALA A 1 175 ? -1.597 7.958 15.635 1.00 93.06 175 ALA A N 1
ATOM 1391 C CA . ALA A 1 175 ? -0.650 8.925 16.194 1.00 93.06 175 ALA A CA 1
ATOM 1392 C C . ALA A 1 175 ? 0.373 8.284 17.149 1.00 93.06 175 ALA A C 1
ATOM 1394 O O . ALA A 1 175 ? 1.490 8.770 17.273 1.00 93.06 175 ALA A O 1
ATOM 1395 N N . ARG A 1 176 ? 0.010 7.176 17.812 1.00 90.38 176 ARG A N 1
ATOM 1396 C CA . ARG A 1 176 ? 0.873 6.508 18.804 1.00 90.38 176 ARG A CA 1
ATOM 1397 C C . ARG A 1 176 ? 1.995 5.657 18.196 1.00 90.38 176 ARG A C 1
ATOM 1399 O O . ARG A 1 176 ? 3.068 5.563 18.774 1.00 90.38 176 ARG A O 1
ATOM 1406 N N . HIS A 1 177 ? 1.744 5.029 17.048 1.00 92.25 177 HIS A N 1
ATOM 1407 C CA . HIS A 1 177 ? 2.625 4.003 16.474 1.00 92.25 177 HIS A CA 1
ATOM 1408 C C . HIS A 1 177 ? 2.771 4.110 14.947 1.00 92.25 177 HIS A C 1
ATOM 1410 O O . HIS A 1 177 ? 3.242 3.173 14.306 1.00 92.25 177 HIS A O 1
ATOM 1416 N N . SER A 1 178 ? 2.301 5.210 14.351 1.00 89.56 178 SER A N 1
ATOM 1417 C CA . SER A 1 178 ? 2.462 5.554 12.930 1.00 89.56 178 SER A CA 1
ATOM 1418 C C . SER A 1 178 ? 2.003 4.484 11.929 1.00 89.56 178 SER A C 1
ATOM 1420 O O . SER A 1 178 ? 2.471 4.441 10.795 1.00 89.56 178 SER A O 1
ATOM 1422 N N . CYS A 1 179 ? 1.071 3.613 12.326 1.00 92.25 179 CYS A N 1
ATOM 1423 C CA . CYS A 1 179 ? 0.463 2.637 11.424 1.00 92.25 179 CYS A CA 1
ATOM 1424 C C . CYS A 1 179 ? -0.673 3.307 10.647 1.00 92.25 179 CYS A C 1
ATOM 1426 O O . CYS A 1 179 ? -1.583 3.864 11.266 1.00 92.25 179 CYS A O 1
ATOM 1428 N N . PHE A 1 180 ? -0.634 3.248 9.317 1.00 91.88 180 PHE A N 1
ATOM 1429 C CA . PHE A 1 180 ? -1.694 3.799 8.475 1.00 91.88 180 PHE A CA 1
ATOM 1430 C C . PHE A 1 180 ? -3.021 3.066 8.681 1.00 91.88 180 PHE A C 1
ATOM 1432 O O . PHE A 1 180 ? -3.058 1.844 8.838 1.00 91.88 180 PHE A O 1
ATOM 1439 N N . VAL A 1 181 ? -4.110 3.829 8.677 1.00 91.88 181 VAL A N 1
ATOM 1440 C CA . VAL A 1 181 ? -5.472 3.301 8.760 1.00 91.88 181 VAL A CA 1
ATOM 1441 C C . VAL A 1 181 ? -5.884 2.797 7.371 1.00 91.88 181 VAL A C 1
ATOM 1443 O O . VAL A 1 181 ? -5.657 3.470 6.362 1.00 91.88 181 VAL A O 1
ATOM 1446 N N . SER A 1 182 ? -6.478 1.604 7.301 1.00 92.88 182 SER A N 1
ATOM 1447 C CA . SER A 1 182 ? -7.059 1.066 6.064 1.00 92.88 182 SER A CA 1
ATOM 1448 C C . SER A 1 182 ? -8.120 2.020 5.507 1.00 92.88 182 SER A C 1
ATOM 1450 O O . SER A 1 182 ? -8.877 2.612 6.273 1.00 92.88 182 SER A O 1
ATOM 1452 N N . HIS A 1 183 ? -8.189 2.167 4.180 1.00 93.31 183 HIS A N 1
ATOM 1453 C CA . HIS A 1 183 ? -9.114 3.083 3.480 1.00 93.31 183 HIS A CA 1
ATOM 1454 C C . HIS A 1 183 ? -9.057 4.564 3.883 1.00 93.31 183 HIS A C 1
ATOM 1456 O O . HIS A 1 183 ? -9.950 5.319 3.510 1.00 93.31 183 HIS A O 1
ATOM 1462 N N . ALA A 1 184 ? -8.028 5.001 4.609 1.00 91.75 184 ALA A N 1
ATOM 1463 C CA . ALA A 1 184 ? -7.912 6.386 5.061 1.00 91.75 184 ALA A CA 1
ATOM 1464 C C . ALA A 1 184 ? -6.882 7.205 4.271 1.00 91.75 184 ALA A C 1
ATOM 1466 O O . ALA A 1 184 ? -6.443 8.260 4.731 1.00 91.75 184 ALA A O 1
ATOM 1467 N N . MET A 1 185 ? -6.471 6.707 3.102 1.00 91.06 185 MET A N 1
ATOM 1468 C CA . MET A 1 185 ? -5.745 7.490 2.106 1.00 91.06 185 MET A CA 1
ATOM 1469 C C . MET A 1 185 ? -6.754 8.111 1.137 1.00 91.06 185 MET A C 1
ATOM 1471 O O . MET A 1 185 ? -7.498 7.384 0.473 1.00 91.06 185 MET A O 1
ATOM 1475 N N . VAL A 1 186 ? -6.782 9.439 1.075 1.00 87.44 186 VAL A N 1
ATOM 1476 C CA . VAL A 1 186 ? -7.781 10.232 0.345 1.00 87.44 186 VAL A CA 1
ATOM 1477 C C . VAL A 1 186 ? -7.118 11.289 -0.528 1.00 87.44 186 VAL A C 1
ATOM 1479 O O . VAL A 1 186 ? -5.986 11.696 -0.276 1.00 87.44 186 VAL A O 1
ATOM 1482 N N . ASP A 1 187 ? -7.837 11.762 -1.539 1.00 88.31 187 ASP A N 1
ATOM 1483 C CA . ASP A 1 187 ? -7.382 12.879 -2.360 1.00 88.31 187 ASP A CA 1
ATOM 1484 C C . ASP A 1 187 ? -7.747 14.206 -1.706 1.00 88.31 187 ASP A C 1
ATOM 1486 O O . ASP A 1 187 ? -8.882 14.396 -1.276 1.00 88.31 187 ASP A O 1
ATOM 1490 N N . LEU A 1 188 ? -6.789 15.130 -1.684 1.00 85.75 188 LEU A N 1
ATOM 1491 C CA . LEU A 1 188 ? -7.002 16.490 -1.201 1.00 85.75 188 LEU A CA 1
ATOM 1492 C C . LEU A 1 188 ? -7.520 17.379 -2.333 1.00 85.75 188 LEU A C 1
ATOM 1494 O O . LEU A 1 188 ? -6.942 17.389 -3.429 1.00 85.75 188 LEU A O 1
ATOM 1498 N N . GLN A 1 189 ? -8.571 18.154 -2.081 1.00 78.44 189 GLN A N 1
ATOM 1499 C CA . GLN A 1 189 ? -9.243 19.000 -3.077 1.00 78.44 189 GLN A CA 1
ATOM 1500 C C . GLN A 1 189 ? -8.709 20.443 -3.078 1.00 78.44 189 GLN A C 1
ATOM 1502 O O . GLN A 1 189 ? -8.022 20.897 -2.154 1.00 78.44 189 GLN A O 1
ATOM 1507 N N . LYS A 1 190 ? -8.961 21.192 -4.159 1.00 65.44 190 LYS A N 1
ATOM 1508 C CA . LYS A 1 190 ? -8.386 22.528 -4.358 1.00 65.44 190 LYS A CA 1
ATOM 1509 C C . LYS A 1 190 ? -9.010 23.534 -3.385 1.00 65.44 190 LYS A C 1
ATOM 1511 O O . LYS A 1 190 ? -10.074 24.085 -3.617 1.00 65.44 190 LYS A O 1
ATOM 1516 N N . GLY A 1 191 ? -8.267 23.860 -2.333 1.00 61.56 191 GLY A N 1
ATOM 1517 C CA . GLY A 1 191 ? -8.709 24.787 -1.284 1.00 61.56 191 GLY A CA 1
ATOM 1518 C C . GLY A 1 191 ? -8.247 24.349 0.099 1.00 61.56 191 GLY A C 1
ATOM 1519 O O . GLY A 1 191 ? -8.059 25.191 0.967 1.00 61.56 191 GLY A O 1
ATOM 1520 N N . GLU A 1 192 ? -7.925 23.064 0.259 1.00 59.44 192 GLU A N 1
ATOM 1521 C CA . GLU A 1 192 ? -7.420 22.452 1.497 1.00 59.44 192 GLU A CA 1
ATOM 1522 C C . GLU A 1 192 ? -5.945 22.783 1.794 1.00 59.44 192 GLU A C 1
ATOM 1524 O O . GLU A 1 192 ? -5.240 22.025 2.456 1.00 59.44 192 GLU A O 1
ATOM 1529 N N . ARG A 1 193 ? -5.441 23.919 1.292 1.00 52.25 193 ARG A N 1
ATOM 1530 C CA . ARG A 1 193 ? -4.082 24.378 1.609 1.00 52.25 193 ARG A CA 1
ATOM 1531 C C . ARG A 1 193 ? -3.980 24.559 3.120 1.00 52.25 193 ARG A C 1
ATOM 1533 O O . ARG A 1 193 ? -4.930 25.043 3.731 1.00 52.25 193 ARG A O 1
ATOM 1540 N N . GLN A 1 194 ? -2.821 24.229 3.700 1.00 44.69 194 GLN A N 1
ATOM 1541 C CA . GLN A 1 194 ? -2.481 24.716 5.035 1.00 44.69 194 GLN A CA 1
ATOM 1542 C C . GLN A 1 194 ? -2.848 26.200 5.081 1.00 44.69 194 GLN A C 1
ATOM 1544 O O . GLN A 1 194 ? -2.371 26.982 4.255 1.00 44.69 194 GLN A O 1
ATOM 1549 N N . ALA A 1 195 ? -3.740 26.570 5.998 1.00 39.22 195 ALA A N 1
ATOM 1550 C CA . ALA A 1 195 ? -3.857 27.951 6.407 1.00 39.22 195 ALA A CA 1
ATOM 1551 C C . ALA A 1 195 ? -2.494 28.309 7.008 1.00 39.22 195 ALA A C 1
ATOM 1553 O O . ALA A 1 195 ? -2.242 28.065 8.185 1.00 39.22 195 ALA A O 1
ATOM 1554 N N . GLU A 1 196 ? -1.577 28.796 6.174 1.00 37.75 196 GLU A N 1
ATOM 1555 C CA . GLU A 1 196 ? -0.368 29.485 6.606 1.00 37.75 196 GLU A CA 1
ATOM 1556 C C . GLU A 1 196 ? -0.821 30.814 7.224 1.00 37.75 196 GLU A C 1
ATOM 1558 O O . GLU A 1 196 ? -0.723 31.881 6.627 1.00 37.75 196 GLU A O 1
ATOM 1563 N N . HIS A 1 197 ? -1.415 30.732 8.412 1.00 31.98 197 HIS A N 1
ATOM 1564 C CA . HIS A 1 197 ? -1.502 31.841 9.342 1.00 31.98 197 HIS A CA 1
ATOM 1565 C C . HIS A 1 197 ? -0.411 31.616 10.388 1.00 31.98 197 HIS A C 1
ATOM 1567 O O . HIS A 1 197 ? -0.651 31.037 11.448 1.00 31.98 197 HIS A O 1
ATOM 1573 N N . LEU A 1 198 ? 0.799 32.043 10.029 1.00 34.72 198 LEU A N 1
ATOM 1574 C CA . LEU A 1 198 ? 1.819 32.499 10.968 1.00 34.72 198 LEU A CA 1
ATOM 1575 C C . LEU A 1 198 ? 2.002 34.000 10.758 1.00 34.72 198 LEU A C 1
ATOM 1577 O O . LEU A 1 198 ? 2.079 34.411 9.578 1.00 34.72 198 LEU A O 1
#

Foldseek 3Di:
DWDQDPVGIDDDDDDADPPPPGDPPQVSCVVVVNHDDDPPCPPCVVCVVVDPDCVVVVVVVVVVVVLLVLCVVLPNNPDPDDADQASSADADPPAADDPPPDDDDDPDDCPDPSNDFDKDKDKDQQDDDDDDPDPPPDDDSQQRRHAAHHPVVVVVVCVVDPFDDFRIWMWMHGPVPRGTDRNRIDGDGPPPPPPPPD

Mean predicted aligned error: 12.85 Å

Solvent-accessible surface area (backbone atoms only — not comparable to full-atom values): 12410 Å² total; per-residue (Å²): 84,82,48,74,58,101,88,47,83,42,84,43,91,74,81,69,71,83,54,101,82,49,63,57,64,69,57,52,35,43,76,73,71,43,76,85,67,65,87,89,55,70,62,50,81,81,34,62,85,78,38,81,88,51,62,69,59,50,52,52,50,52,50,54,50,51,50,53,51,50,36,41,74,67,60,47,63,84,49,95,61,76,80,53,79,21,63,70,30,74,53,52,85,87,50,69,36,82,84,78,81,33,82,79,60,92,88,62,69,75,83,47,75,86,47,58,85,53,74,39,75,51,70,41,70,79,51,56,87,79,82,66,95,54,71,89,76,66,80,77,92,58,70,16,21,17,40,41,58,28,66,68,64,51,51,58,49,54,74,72,44,93,66,78,55,64,43,12,36,31,37,34,21,33,57,87,75,69,27,47,38,46,47,38,38,46,73,31,46,82,78,74,61,79,81,83,80,126

Secondary structure (DSSP, 8-state):
-EEEETTEEEE--PPPP-STTPPPHHHHHHHTT-----TT-THHHH-GGGS---HHHHHHHHHHHHHHHHHHHTTTTSSSPPP-TTTTS---TTS--BTTTB---TT--TTSGGG---EEEEEETT--PPPPS-GGG---SSTTTSSBPPHHHHHHHHHH-S---EEEEEEEEETTT-PEEEEEEEEEETT-------

Organism: NCBI:txid116603

pLDDT: mean 82.12, std 13.51, range [31.98, 94.94]